Protein AF-A0A9P7HA71-F1 (afdb_monomer_lite)

Radius of gyration: 24.54 Å; chains: 1; bounding box: 64×68×68 Å

pLDDT: mean 81.72, std 19.99, range [28.16, 97.0]

Secondary structure (DSSP, 8-state):
-EE-TT-TT--HHHHHHHHHHHT-TTSPTT-SS--EEE-SSPPPTTS--S--TT--SSGGG-TTHHHH--EE-S---TTHHHHHHHHHHTTTTSEESS-B--STTBTTSTTTTSS--S--B---B--EEE-S-TTTS--TT--B-TTS-GGGSPPPSSPPSS---HHHHH-PPTT---BEEE-HHHHTTSB-TTT--B--TTT--SS--------S------------------SEE--SSSS-SEEHHHHHHHEEE-TTT--EEETTTSTT-BTTB-HHHHHHGGGSSS--

Foldseek 3Di:
DEECAPPPPDDPVVVLVVLLVQLDPPDDPCTPVAAEYEDFAHDQPPPDDPDDPDPPDPNVQLQPVLFRDWDFNGDDDPCFLSVQVSLVSCQPRHAYLWAKAQACLEPPHPLPPVFDDDHHDHIGIFGTWAFAAPPPRHESRGWDDLPPDLSRAHFGPPADPPDPDSNVRRHDDPPTHITHGHHPVSQVLFAANPPRHGHGRVRADPAPPPPPPDDPDDDDDDDDDDDPRPPRDRQWDDLDPPHDTHGPVVNVVFWAAAPPPRDIDGNVPQPCADNHHGNVRNVVVVVPPDDD

Sequence (292 aa):
MLSIRGANNLNHGKLRAALAYACRSSRPENTPRLQALYVFGPMPLDSCHENAHELSTSTKNEADAWWSRKGRMLNSSDDMDEWAQCLLACQGIISFDAVLCQGPRHANSPAFGKTPMRSPCGPAVATFAVGGCASCGKAPEGIMTAETHCSSLPLLAPPPILSSSVKAATSPRPGHEDFVPRCADCLRDRFCVTCNKWWCETCYHPFGHSTIPHEPDAVLSWRQDGAVMEKAKRHVSRSCWECGMNCNDCIERTQKYCKKCCGGYCLIHNEGSSPAFCDWCFSRGRGLKKLS

Organism: NCBI:txid40199

Structure (mmCIF, N/CA/C/O backbone):
data_AF-A0A9P7HA71-F1
#
_entry.id   AF-A0A9P7HA71-F1
#
loop_
_atom_site.group_PDB
_atom_site.id
_atom_site.type_symbol
_atom_site.label_atom_id
_atom_site.label_alt_id
_atom_site.label_comp_id
_atom_site.label_asym_id
_atom_site.label_entity_id
_atom_site.label_seq_id
_atom_site.pdbx_PDB_ins_code
_atom_site.Cartn_x
_atom_site.Cartn_y
_atom_site.Cartn_z
_atom_site.occupancy
_atom_site.B_iso_or_equiv
_atom_site.auth_seq_id
_atom_site.auth_comp_id
_atom_site.auth_asym_id
_atom_site.auth_atom_id
_atom_site.pdbx_PDB_model_num
ATOM 1 N N . MET A 1 1 ? -6.118 -8.823 23.053 1.00 88.31 1 MET A N 1
ATOM 2 C CA . MET A 1 1 ? -5.816 -8.833 21.605 1.00 88.31 1 MET A CA 1
ATOM 3 C C . MET A 1 1 ? -6.161 -10.205 21.058 1.00 88.31 1 MET A C 1
ATOM 5 O O . MET A 1 1 ? -6.097 -11.156 21.828 1.00 88.31 1 MET A O 1
ATOM 9 N N . LEU A 1 2 ? -6.534 -10.313 19.786 1.00 91.31 2 LEU A N 1
ATOM 10 C CA . LEU A 1 2 ? -6.855 -11.590 19.143 1.00 91.31 2 LEU A CA 1
ATOM 11 C C . LEU A 1 2 ? -6.153 -11.672 17.785 1.00 91.31 2 LEU A C 1
ATOM 13 O O . LEU A 1 2 ? -6.109 -10.684 17.060 1.00 91.31 2 LEU A O 1
ATOM 17 N N . SER A 1 3 ? -5.622 -12.839 17.432 1.00 90.69 3 SER A N 1
ATOM 18 C CA . SER A 1 3 ? -5.155 -13.123 16.074 1.00 90.69 3 SER A CA 1
ATOM 19 C C . SER A 1 3 ? -6.010 -14.229 15.482 1.00 90.69 3 SER A C 1
ATOM 21 O O . SER A 1 3 ? -6.190 -15.264 16.116 1.00 90.69 3 SER A O 1
ATOM 23 N N . ILE A 1 4 ? -6.528 -13.995 14.279 1.00 91.44 4 ILE A N 1
ATOM 24 C CA . ILE A 1 4 ? -7.293 -14.975 13.491 1.00 91.44 4 ILE A CA 1
ATOM 25 C C . ILE A 1 4 ? -6.619 -15.278 12.148 1.00 91.44 4 ILE A C 1
ATOM 27 O O . ILE A 1 4 ? -7.211 -15.921 11.282 1.00 91.44 4 ILE A O 1
ATOM 31 N N . ARG A 1 5 ? -5.378 -14.812 11.968 1.00 87.19 5 ARG A N 1
ATOM 32 C CA . ARG A 1 5 ? -4.528 -15.210 10.844 1.00 87.19 5 ARG A CA 1
ATOM 33 C C . ARG A 1 5 ? -4.439 -16.742 10.791 1.00 87.19 5 ARG A C 1
ATOM 35 O O . ARG A 1 5 ? -4.396 -17.390 11.835 1.00 87.19 5 ARG A O 1
ATOM 42 N N . GLY A 1 6 ? -4.453 -17.308 9.584 1.00 79.12 6 GLY A N 1
ATOM 43 C CA . GLY A 1 6 ? -4.365 -18.760 9.365 1.00 79.12 6 GLY A CA 1
ATOM 44 C C . GLY A 1 6 ? -5.612 -19.569 9.748 1.00 79.12 6 GLY A C 1
ATOM 45 O O . GLY A 1 6 ? -5.565 -20.796 9.745 1.00 79.12 6 GLY A O 1
ATOM 46 N N . ALA A 1 7 ? -6.734 -18.924 10.083 1.00 86.19 7 ALA A N 1
ATOM 47 C CA . ALA A 1 7 ? -7.986 -19.628 10.337 1.00 86.19 7 ALA A CA 1
ATOM 48 C C . ALA A 1 7 ? -8.590 -20.184 9.030 1.00 86.19 7 ALA A C 1
ATOM 50 O O . ALA A 1 7 ? -9.106 -19.429 8.211 1.00 86.19 7 ALA A O 1
ATOM 51 N N . ASN A 1 8 ? -8.578 -21.510 8.860 1.00 80.44 8 ASN A N 1
ATOM 52 C CA . ASN A 1 8 ? -8.998 -22.174 7.613 1.00 80.44 8 ASN A CA 1
ATOM 53 C C . ASN A 1 8 ? -10.514 -22.140 7.337 1.00 80.44 8 ASN A C 1
ATOM 55 O O . ASN A 1 8 ? -10.927 -22.179 6.185 1.00 80.44 8 ASN A O 1
ATOM 59 N N . ASN A 1 9 ? -11.350 -22.080 8.380 1.00 87.06 9 ASN A N 1
ATOM 60 C CA . ASN A 1 9 ? -12.813 -22.205 8.272 1.00 87.06 9 ASN A CA 1
ATOM 61 C C . ASN A 1 9 ? -13.546 -20.950 8.772 1.00 87.06 9 ASN A C 1
ATOM 63 O O . ASN A 1 9 ? -14.590 -21.034 9.424 1.00 87.06 9 ASN A O 1
ATOM 67 N N . LEU A 1 10 ? -12.975 -19.771 8.523 1.00 89.25 10 LEU A N 1
ATOM 68 C CA . LEU A 1 10 ? -13.545 -18.508 8.975 1.00 89.25 10 LEU A CA 1
ATOM 69 C C . LEU A 1 10 ? -14.490 -17.911 7.926 1.00 89.25 10 LEU A C 1
ATOM 71 O O . LEU A 1 10 ? -14.100 -17.613 6.802 1.00 89.25 10 LEU A O 1
ATOM 75 N N . ASN A 1 11 ? -15.736 -17.645 8.318 1.00 93.81 11 ASN A N 1
ATOM 76 C CA . ASN A 1 11 ? -16.651 -16.867 7.487 1.00 93.81 11 ASN A CA 1
ATOM 77 C C . ASN A 1 11 ? -16.384 -15.362 7.675 1.00 93.81 11 ASN A C 1
ATOM 79 O O . ASN A 1 11 ? -16.879 -14.750 8.628 1.00 93.81 11 ASN A O 1
ATOM 83 N N . HIS A 1 12 ? -15.607 -14.771 6.764 1.00 92.50 12 HIS A N 1
ATOM 84 C CA . HIS A 1 12 ? -15.212 -13.360 6.822 1.00 92.50 12 HIS A CA 1
ATOM 85 C C . HIS A 1 12 ? -16.411 -12.402 6.811 1.00 92.50 12 HIS A C 1
ATOM 87 O O . HIS A 1 12 ? -16.418 -11.438 7.574 1.00 92.50 12 HIS A O 1
ATOM 93 N N . GLY A 1 13 ? -17.459 -12.685 6.030 1.00 95.00 13 GLY A N 1
ATOM 94 C CA . GLY A 1 13 ? -18.669 -11.857 5.990 1.00 95.00 13 GLY A CA 1
ATOM 95 C C . GLY A 1 13 ? -19.391 -11.790 7.340 1.00 95.00 13 GLY A C 1
ATOM 96 O O . GLY A 1 13 ? -19.699 -10.703 7.832 1.00 95.00 13 GLY A O 1
ATOM 97 N N . LYS A 1 14 ? -19.598 -12.941 7.996 1.00 96.44 14 LYS A N 1
ATOM 98 C CA . LYS A 1 14 ? -20.198 -13.000 9.342 1.00 96.44 14 LYS A CA 1
ATOM 99 C C . LYS A 1 14 ? -19.320 -12.325 10.391 1.00 96.44 14 LYS A C 1
ATOM 101 O O . LYS A 1 14 ? -19.847 -11.646 11.269 1.00 96.44 14 LYS A O 1
ATOM 106 N N . LEU A 1 15 ? -17.999 -12.484 10.296 1.00 96.19 15 LEU A N 1
ATOM 107 C CA . LEU A 1 15 ? -17.066 -11.799 11.186 1.00 96.19 15 LEU A CA 1
ATOM 108 C C . LEU A 1 15 ? -17.173 -10.276 11.033 1.00 96.19 15 LEU A C 1
ATOM 110 O O . LEU A 1 15 ? -17.363 -9.586 12.031 1.00 96.19 15 LEU A O 1
ATOM 114 N N . ARG A 1 16 ? -17.105 -9.760 9.800 1.00 96.44 16 ARG A N 1
ATOM 115 C CA . ARG A 1 16 ? -17.264 -8.328 9.503 1.00 96.44 16 ARG A CA 1
ATOM 116 C C . ARG A 1 16 ? -18.586 -7.791 10.061 1.00 96.44 16 ARG A C 1
ATOM 118 O O . ARG A 1 16 ? -18.591 -6.768 10.740 1.00 96.44 16 ARG A O 1
ATOM 125 N N . ALA A 1 17 ? -19.690 -8.515 9.862 1.00 96.00 17 ALA A N 1
ATOM 126 C CA . ALA A 1 17 ? -20.997 -8.142 10.407 1.00 96.00 17 ALA A CA 1
ATOM 127 C C . ALA A 1 17 ? -21.011 -8.101 11.947 1.00 96.00 17 ALA A C 1
ATOM 129 O O . ALA A 1 17 ? -21.543 -7.160 12.537 1.00 96.00 17 ALA A O 1
ATOM 130 N N . ALA A 1 18 ? -20.393 -9.084 12.607 1.00 96.06 18 ALA A N 1
ATOM 131 C CA . ALA A 1 18 ? -20.286 -9.120 14.063 1.00 96.06 18 ALA A CA 1
ATOM 132 C C . ALA A 1 18 ? -19.431 -7.965 14.612 1.00 96.06 18 ALA A C 1
ATOM 134 O O . ALA A 1 18 ? -19.813 -7.348 15.607 1.00 96.06 18 ALA A O 1
ATOM 135 N N . LEU A 1 19 ? -18.313 -7.643 13.953 1.00 96.38 19 LEU A N 1
ATOM 136 C CA . LEU A 1 19 ? -17.449 -6.513 14.309 1.00 96.38 19 LEU A CA 1
ATOM 137 C C . LEU A 1 19 ? -18.182 -5.176 14.141 1.00 96.38 19 LEU A C 1
ATOM 139 O O . LEU A 1 19 ? -18.215 -4.378 15.075 1.00 96.38 19 LEU A O 1
ATOM 143 N N . ALA A 1 20 ? -18.844 -4.963 13.002 1.00 94.06 20 ALA A N 1
ATOM 144 C CA . ALA A 1 20 ? -19.633 -3.758 12.753 1.00 94.06 20 ALA A CA 1
ATOM 145 C C . ALA A 1 20 ? -20.765 -3.593 13.783 1.00 94.06 20 ALA A C 1
ATOM 147 O O . ALA A 1 20 ? -20.951 -2.513 14.342 1.00 94.06 20 ALA A O 1
ATOM 148 N N . TYR A 1 21 ? -21.484 -4.676 14.102 1.00 93.88 21 TYR A N 1
ATOM 149 C CA . TYR A 1 21 ? -22.509 -4.655 15.144 1.00 93.88 21 TYR A CA 1
ATOM 150 C C . TYR A 1 21 ? -21.917 -4.341 16.523 1.00 93.88 21 TYR A C 1
ATOM 152 O O . TYR A 1 21 ? -22.514 -3.582 17.292 1.00 93.88 21 TYR A O 1
ATOM 160 N N . ALA A 1 22 ? -20.751 -4.908 16.847 1.00 93.94 22 ALA A N 1
ATOM 161 C CA . ALA A 1 22 ? -20.071 -4.678 18.116 1.00 93.94 22 ALA A CA 1
ATOM 162 C C . ALA A 1 22 ? -19.594 -3.227 18.281 1.00 93.94 22 ALA A C 1
ATOM 164 O O . ALA A 1 22 ? -19.619 -2.742 19.409 1.00 93.94 22 ALA A O 1
ATOM 165 N N . CYS A 1 23 ? -19.225 -2.546 17.192 1.00 94.25 23 CYS A N 1
ATOM 166 C CA . CYS A 1 23 ? -18.671 -1.186 17.186 1.00 94.25 23 CYS A CA 1
ATOM 167 C C . CYS A 1 23 ? -19.692 -0.065 16.904 1.00 94.25 23 CYS A C 1
ATOM 169 O O . CYS A 1 23 ? -19.304 1.081 16.693 1.00 94.25 23 CYS A O 1
ATOM 171 N N . ARG A 1 24 ? -20.999 -0.357 16.894 1.00 93.19 24 ARG A N 1
ATOM 172 C CA . ARG A 1 24 ? -22.039 0.663 16.662 1.00 93.19 24 ARG A CA 1
ATOM 173 C C . ARG A 1 24 ? -22.017 1.775 17.721 1.00 93.19 24 ARG A C 1
ATOM 175 O O . ARG A 1 24 ? -21.808 1.506 18.901 1.00 93.19 24 ARG A O 1
ATOM 182 N N . SER A 1 25 ? -22.368 2.997 17.325 1.00 86.62 25 SER A N 1
ATOM 183 C CA . SER A 1 25 ? -22.353 4.190 18.192 1.00 86.62 25 SER A CA 1
ATOM 184 C C . SER A 1 25 ? -23.264 4.112 19.424 1.00 86.62 25 SER A C 1
ATOM 186 O O . SER A 1 25 ? -23.024 4.801 20.406 1.00 86.62 25 SER A O 1
ATOM 188 N N . SER A 1 26 ? -24.296 3.262 19.410 1.00 88.31 26 SER A N 1
ATOM 189 C CA . SER A 1 26 ? -25.243 3.106 20.523 1.00 88.31 26 SER A CA 1
ATOM 190 C C . SER A 1 26 ? -24.729 2.215 21.672 1.00 88.31 26 SER A C 1
ATOM 192 O O . SER A 1 26 ? -25.515 1.828 22.540 1.00 88.31 26 SER A O 1
ATOM 194 N N . ARG A 1 27 ? -23.474 1.750 21.627 1.00 84.00 27 ARG A N 1
ATOM 195 C CA . ARG A 1 27 ? -22.895 0.851 22.640 1.00 84.00 27 ARG A CA 1
ATOM 196 C C . ARG A 1 27 ? -22.486 1.633 23.897 1.00 84.00 27 ARG A C 1
ATOM 198 O O . ARG A 1 27 ? -22.005 2.755 23.772 1.00 84.00 27 ARG A O 1
ATOM 205 N N . PRO A 1 28 ? -22.598 1.029 25.099 1.00 86.62 28 PRO A N 1
ATOM 206 C CA . PRO A 1 28 ? -21.966 1.580 26.290 1.00 86.62 28 PRO A CA 1
ATOM 207 C C . PRO A 1 28 ? -20.462 1.780 26.104 1.00 86.62 28 PRO A C 1
ATOM 209 O O . PRO A 1 28 ? -19.799 1.004 25.408 1.00 86.62 28 PRO A O 1
ATOM 212 N N . GLU A 1 29 ? -19.925 2.787 26.783 1.00 83.12 29 GLU A N 1
ATOM 213 C CA . GLU A 1 29 ? -18.494 3.069 26.804 1.00 83.12 29 GLU A CA 1
ATOM 214 C C . GLU A 1 29 ? -17.680 1.835 27.246 1.00 83.12 29 GLU A C 1
ATOM 216 O O . GLU A 1 29 ? -18.178 0.960 27.962 1.00 83.12 29 GLU A O 1
ATOM 221 N N . ASN A 1 30 ? -16.425 1.735 26.798 1.00 81.94 30 ASN A N 1
ATOM 222 C CA . ASN A 1 30 ? -15.523 0.603 27.069 1.00 81.94 30 ASN A CA 1
ATOM 223 C C . ASN A 1 30 ? -15.990 -0.760 26.522 1.00 81.94 30 ASN A C 1
ATOM 225 O O . ASN A 1 30 ? -15.525 -1.816 26.967 1.00 81.94 30 ASN A O 1
ATOM 229 N N . THR A 1 31 ? -16.890 -0.765 25.535 1.00 87.31 31 THR A N 1
ATOM 230 C CA . THR A 1 31 ? -17.290 -1.981 24.826 1.00 87.31 31 THR A CA 1
ATOM 231 C C . THR A 1 31 ? -17.255 -1.777 23.306 1.00 87.31 31 THR A C 1
ATOM 233 O O . THR A 1 31 ? -17.690 -0.728 22.842 1.00 87.31 31 THR A O 1
ATOM 236 N N . PRO A 1 32 ? -16.761 -2.752 22.514 1.00 90.94 32 PRO A N 1
ATOM 237 C CA . PRO A 1 32 ? -16.267 -4.073 22.906 1.00 90.94 32 PRO A CA 1
ATOM 238 C C . PRO A 1 32 ? -14.936 -4.026 23.678 1.00 90.94 32 PRO A C 1
ATOM 240 O O . PRO A 1 32 ? -14.150 -3.099 23.546 1.00 90.94 32 PRO A O 1
ATOM 243 N N . ARG A 1 33 ? -14.670 -5.067 24.483 1.00 91.38 33 ARG A N 1
ATOM 244 C CA . ARG A 1 33 ? -13.382 -5.230 25.194 1.00 91.38 33 ARG A CA 1
ATOM 245 C C . ARG A 1 33 ? -12.227 -5.585 24.253 1.00 91.38 33 ARG A C 1
ATOM 247 O O . ARG A 1 33 ? -11.062 -5.476 24.628 1.00 91.38 33 ARG A O 1
ATOM 254 N N . LEU A 1 34 ? -12.543 -6.087 23.060 1.00 93.50 34 LEU A N 1
ATOM 255 C CA . LEU A 1 34 ? -11.556 -6.372 22.031 1.00 93.50 34 LEU A CA 1
ATOM 256 C C . LEU A 1 34 ? -11.069 -5.046 21.444 1.00 93.50 34 LEU A C 1
ATOM 258 O O . LEU A 1 34 ? -11.860 -4.346 20.833 1.00 93.50 34 LEU A O 1
ATOM 262 N N . GLN A 1 35 ? -9.783 -4.737 21.610 1.00 93.81 35 GLN A N 1
ATOM 263 C CA . GLN A 1 35 ? -9.173 -3.495 21.110 1.00 93.81 35 GLN A CA 1
ATOM 264 C C . GLN A 1 35 ? -8.240 -3.707 19.908 1.00 93.81 35 GLN A C 1
ATOM 266 O O . GLN A 1 35 ? -7.822 -2.744 19.277 1.00 93.81 35 GLN A O 1
ATOM 271 N N . ALA A 1 36 ? -7.870 -4.953 19.599 1.00 94.69 36 ALA A N 1
ATOM 272 C CA . ALA A 1 36 ? -6.924 -5.257 18.527 1.00 94.69 36 ALA A CA 1
ATOM 273 C C . ALA A 1 36 ? -7.158 -6.652 17.940 1.00 94.69 36 ALA A C 1
ATOM 275 O O . ALA A 1 36 ? -7.253 -7.627 18.703 1.00 94.69 36 ALA A O 1
ATOM 276 N N . LEU A 1 37 ? -7.203 -6.728 16.607 1.00 95.06 37 LEU A N 1
ATOM 277 C CA . LEU A 1 37 ? -7.464 -7.934 15.827 1.00 95.06 37 LEU A CA 1
ATOM 278 C C . LEU A 1 37 ? -6.479 -8.066 14.650 1.00 95.06 37 LEU A C 1
ATOM 280 O O . LEU A 1 37 ? -6.449 -7.211 13.773 1.00 95.06 37 LEU A O 1
ATOM 284 N N . TYR A 1 38 ? -5.714 -9.159 14.598 1.00 93.31 38 TYR A N 1
ATOM 285 C CA . TYR A 1 38 ? -4.843 -9.478 13.456 1.00 93.31 38 TYR A CA 1
ATOM 286 C C . TYR A 1 38 ? -5.578 -10.342 12.428 1.00 93.31 38 TYR A C 1
ATOM 288 O O . TYR A 1 38 ? -6.072 -11.417 12.789 1.00 93.31 38 TYR A O 1
ATOM 296 N N . VAL A 1 39 ? -5.617 -9.894 11.170 1.00 92.25 39 VAL A N 1
ATOM 297 C CA . VAL A 1 39 ? -6.399 -10.494 10.075 1.00 92.25 39 VAL A CA 1
ATOM 298 C C . VAL A 1 39 ? -5.619 -10.567 8.760 1.00 92.25 39 VAL A C 1
ATOM 300 O O . VAL A 1 39 ? -5.677 -11.597 8.095 1.00 92.25 39 VAL A O 1
ATOM 303 N N . PHE A 1 40 ? -4.929 -9.493 8.367 1.00 89.69 40 PHE A N 1
ATOM 304 C CA . PHE A 1 40 ? -4.421 -9.304 7.001 1.00 89.69 40 PHE A CA 1
ATOM 305 C C . PHE A 1 40 ? -2.984 -9.788 6.795 1.00 89.69 40 PHE A C 1
ATOM 307 O O . PHE A 1 40 ? -2.602 -10.116 5.672 1.00 89.69 40 PHE A O 1
ATOM 314 N N . GLY A 1 41 ? -2.171 -9.783 7.851 1.00 79.06 41 GLY A N 1
ATOM 315 C CA . GLY A 1 41 ? -0.759 -10.130 7.763 1.00 79.06 41 GLY A CA 1
ATOM 316 C C . GLY A 1 41 ? -0.528 -11.621 7.492 1.00 79.06 41 GLY A C 1
ATOM 317 O O . GLY A 1 41 ? -1.375 -12.454 7.832 1.00 79.06 41 GLY A O 1
ATOM 318 N N . PRO A 1 42 ? 0.642 -11.989 6.939 1.00 70.69 42 PRO A N 1
ATOM 319 C CA . PRO A 1 42 ? 1.032 -13.388 6.813 1.00 70.69 42 PRO A CA 1
ATOM 320 C C . PRO A 1 42 ? 1.103 -14.052 8.193 1.00 70.69 42 PRO A C 1
ATOM 322 O O . PRO A 1 42 ? 1.326 -13.398 9.222 1.00 70.69 42 PRO A O 1
ATOM 325 N N . MET A 1 43 ? 0.876 -15.364 8.231 1.00 62.44 43 MET A N 1
ATOM 326 C CA . MET A 1 43 ? 1.087 -16.152 9.444 1.00 62.44 43 MET A CA 1
ATOM 327 C C . MET A 1 43 ? 2.576 -16.134 9.816 1.00 62.44 43 MET A C 1
ATOM 329 O O . MET A 1 43 ? 3.407 -16.307 8.925 1.00 62.44 43 MET A O 1
ATOM 333 N N . PRO A 1 44 ? 2.943 -15.942 11.098 1.00 57.44 44 PRO A N 1
ATOM 334 C CA . PRO A 1 44 ? 4.315 -16.173 11.538 1.00 57.44 44 PRO A CA 1
ATOM 335 C C . PRO A 1 44 ? 4.719 -17.614 11.194 1.00 57.44 44 PRO A C 1
ATOM 337 O O . PRO A 1 44 ? 3.980 -18.543 11.510 1.00 57.44 44 PRO A O 1
ATOM 340 N N . LEU A 1 45 ? 5.871 -17.792 10.543 1.00 53.94 45 LEU A N 1
ATOM 341 C CA . LEU A 1 45 ? 6.352 -19.061 9.967 1.00 53.94 45 LEU A CA 1
ATOM 342 C C . LEU A 1 45 ? 6.680 -20.180 10.982 1.00 53.94 45 LEU A C 1
ATOM 344 O O . LEU A 1 45 ? 7.263 -21.189 10.601 1.00 53.94 45 LEU A O 1
ATOM 348 N N . ASP A 1 46 ? 6.269 -20.066 12.243 1.00 48.59 46 ASP A N 1
ATOM 349 C CA . ASP A 1 46 ? 6.620 -21.030 13.293 1.00 48.59 46 ASP A CA 1
ATOM 350 C C . ASP A 1 46 ? 5.546 -22.112 13.529 1.00 48.59 46 ASP A C 1
ATOM 352 O O . ASP A 1 46 ? 5.644 -22.898 14.469 1.00 48.59 46 ASP A O 1
ATOM 356 N N . SER A 1 47 ? 4.531 -22.217 12.666 1.00 46.47 47 SER A N 1
ATOM 357 C CA . SER A 1 47 ? 3.574 -23.332 12.686 1.00 46.47 47 SER A CA 1
ATOM 358 C C . SER A 1 47 ? 3.677 -24.158 11.403 1.00 46.47 47 SER A C 1
ATOM 360 O O . SER A 1 47 ? 3.006 -23.845 10.426 1.00 46.47 47 SER A O 1
ATOM 362 N N . CYS A 1 48 ? 4.535 -25.187 11.455 1.00 44.56 48 CYS A N 1
ATOM 363 C CA . CYS A 1 48 ? 4.617 -26.382 10.599 1.00 44.56 48 CYS A CA 1
ATOM 364 C C . CYS A 1 48 ? 4.579 -26.191 9.065 1.00 44.56 48 CYS A C 1
ATOM 366 O O . CYS A 1 48 ? 3.534 -25.909 8.505 1.00 44.56 48 CYS A O 1
ATOM 368 N N . HIS A 1 49 ? 5.697 -26.462 8.373 1.00 37.91 49 HIS A N 1
ATOM 369 C CA . HIS A 1 49 ? 5.795 -27.411 7.244 1.00 37.91 49 HIS A CA 1
ATOM 370 C C . HIS A 1 49 ? 7.231 -27.431 6.676 1.00 37.91 49 HIS A C 1
ATOM 372 O O . HIS A 1 49 ? 7.726 -26.451 6.120 1.00 37.91 49 HIS A O 1
ATOM 378 N N . GLU A 1 50 ? 7.892 -28.583 6.806 1.00 40.69 50 GLU A N 1
ATOM 379 C CA . GLU A 1 50 ? 9.109 -28.949 6.079 1.00 40.69 50 GLU A CA 1
ATOM 380 C C . GLU A 1 50 ? 8.762 -29.064 4.587 1.00 40.69 50 GLU A C 1
ATOM 382 O O . GLU A 1 50 ? 8.133 -30.042 4.202 1.00 40.69 50 GLU A O 1
ATOM 387 N N . ASN A 1 51 ? 9.037 -28.025 3.786 1.00 38.56 51 ASN A N 1
ATOM 388 C CA . ASN A 1 51 ? 9.309 -28.054 2.330 1.00 38.56 51 ASN A CA 1
ATOM 389 C C . ASN A 1 51 ? 9.184 -26.643 1.717 1.00 38.56 51 ASN A C 1
ATOM 391 O O . ASN A 1 51 ? 8.341 -26.384 0.861 1.00 38.56 51 ASN A O 1
ATOM 395 N N . ALA A 1 52 ? 10.047 -25.713 2.132 1.00 42.28 52 ALA A N 1
ATOM 396 C CA . ALA A 1 52 ? 10.202 -24.412 1.474 1.00 42.28 52 ALA A CA 1
ATOM 397 C C . ALA A 1 52 ? 11.692 -24.107 1.259 1.00 42.28 52 ALA A C 1
ATOM 399 O O . ALA A 1 52 ? 12.267 -23.237 1.906 1.00 42.28 52 ALA A O 1
ATOM 400 N N . HIS A 1 53 ? 12.334 -24.859 0.362 1.00 36.59 53 HIS A N 1
ATOM 401 C CA . HIS A 1 53 ? 13.755 -24.687 0.038 1.00 36.59 53 HIS A CA 1
ATOM 402 C C . HIS A 1 53 ? 14.028 -23.589 -1.020 1.00 36.59 53 HIS A C 1
ATOM 404 O O . HIS A 1 53 ? 15.162 -23.437 -1.452 1.00 36.59 53 HIS A O 1
ATOM 410 N N . GLU A 1 54 ? 13.051 -22.766 -1.430 1.00 37.00 54 GLU A N 1
ATOM 411 C CA . GLU A 1 54 ? 13.296 -21.724 -2.457 1.00 37.00 54 GLU A CA 1
ATOM 412 C C . GLU A 1 54 ? 12.721 -20.326 -2.149 1.00 37.00 54 GLU A C 1
ATOM 414 O O . GLU A 1 54 ? 12.484 -19.530 -3.053 1.00 37.00 54 GLU A O 1
ATOM 419 N N . LEU A 1 55 ? 12.553 -19.956 -0.871 1.00 44.84 55 LEU A N 1
ATOM 420 C CA . LEU A 1 55 ? 12.233 -18.562 -0.499 1.00 44.84 55 LEU A CA 1
ATOM 421 C C . LEU A 1 55 ? 12.952 -18.091 0.777 1.00 44.84 55 LEU A C 1
ATOM 423 O O . LEU A 1 55 ? 12.409 -17.364 1.605 1.00 44.84 55 LEU A O 1
ATOM 427 N N . SER A 1 56 ? 14.202 -18.505 0.972 1.00 40.03 56 SER A N 1
ATOM 428 C CA . SER A 1 56 ? 14.967 -18.196 2.183 1.00 40.03 56 SER A CA 1
ATOM 429 C C . SER A 1 56 ? 15.939 -17.027 1.985 1.00 40.03 56 SER A C 1
ATOM 431 O O . SER A 1 56 ? 17.149 -17.220 2.006 1.00 40.03 56 SER A O 1
ATOM 433 N N . THR A 1 57 ? 15.423 -15.804 1.823 1.00 32.84 57 THR A N 1
ATOM 434 C CA . THR A 1 57 ? 16.178 -14.571 2.172 1.00 32.84 57 THR A CA 1
ATOM 435 C C . THR A 1 57 ? 15.305 -13.390 2.636 1.00 32.84 57 THR A C 1
ATOM 437 O O . THR A 1 57 ? 15.833 -12.501 3.297 1.00 32.84 57 THR A O 1
ATOM 440 N N . SER A 1 58 ? 13.985 -13.359 2.379 1.00 43.34 58 SER A N 1
ATOM 441 C CA . SER A 1 58 ? 13.142 -12.167 2.652 1.00 43.34 58 SER A CA 1
ATOM 442 C C . SER A 1 58 ? 12.266 -12.228 3.919 1.00 43.34 58 SER A C 1
ATOM 444 O O . SER A 1 58 ? 11.755 -11.210 4.380 1.00 43.34 58 SER A O 1
ATOM 446 N N . THR A 1 59 ? 12.107 -13.399 4.533 1.00 46.50 59 THR A N 1
ATOM 447 C CA . THR A 1 59 ? 11.047 -13.669 5.524 1.00 46.50 59 THR A CA 1
ATOM 448 C C . THR A 1 59 ? 11.297 -13.135 6.941 1.00 46.50 59 THR A C 1
ATOM 450 O O . THR A 1 59 ? 10.371 -13.080 7.743 1.00 46.50 59 THR A O 1
ATOM 453 N N . LYS A 1 60 ? 12.504 -12.651 7.273 1.00 43.88 60 LYS A N 1
ATOM 454 C CA . LYS A 1 60 ? 12.767 -11.993 8.576 1.00 43.88 60 LYS A CA 1
ATOM 455 C C . LYS A 1 60 ? 12.281 -10.533 8.644 1.00 43.88 60 LYS A C 1
ATOM 457 O O . LYS A 1 60 ? 12.177 -9.980 9.737 1.00 43.88 60 LYS A O 1
ATOM 462 N N . ASN A 1 61 ? 11.962 -9.916 7.501 1.00 49.72 61 ASN A N 1
ATOM 463 C CA . ASN A 1 61 ? 11.645 -8.484 7.394 1.00 49.72 61 ASN A CA 1
ATOM 464 C C . ASN A 1 61 ? 10.143 -8.145 7.422 1.00 49.72 61 ASN A C 1
ATOM 466 O O . ASN A 1 61 ? 9.787 -6.969 7.325 1.00 49.72 61 ASN A O 1
ATOM 470 N N . GLU A 1 62 ? 9.254 -9.131 7.568 1.00 62.06 62 GLU A N 1
ATOM 471 C CA . GLU A 1 62 ? 7.801 -8.902 7.498 1.00 62.06 62 GLU A CA 1
ATOM 472 C C . GLU A 1 62 ? 7.182 -8.364 8.792 1.00 62.06 62 GLU A C 1
ATOM 474 O O . GLU A 1 62 ? 6.112 -7.761 8.746 1.00 62.06 62 GLU A O 1
ATOM 479 N N . ALA A 1 63 ? 7.868 -8.533 9.926 1.00 62.75 63 ALA A N 1
ATOM 480 C CA . ALA A 1 63 ? 7.390 -8.144 11.253 1.00 62.75 63 ALA A CA 1
ATOM 481 C C . ALA A 1 63 ? 6.905 -6.676 11.327 1.00 62.75 63 ALA A C 1
ATOM 483 O O . ALA A 1 63 ? 5.835 -6.385 11.860 1.00 62.75 63 ALA A O 1
ATOM 484 N N . ASP A 1 64 ? 7.628 -5.775 10.655 1.00 75.69 64 ASP A N 1
ATOM 485 C CA . ASP A 1 64 ? 7.305 -4.347 10.579 1.00 75.69 64 ASP A CA 1
ATOM 486 C C . ASP A 1 64 ? 7.182 -3.869 9.129 1.00 75.69 64 ASP A C 1
ATOM 488 O O . ASP A 1 64 ? 7.668 -2.792 8.798 1.00 75.69 64 ASP A O 1
ATOM 492 N N . ALA A 1 65 ? 6.584 -4.667 8.236 1.00 84.69 65 ALA A N 1
ATOM 493 C CA . ALA A 1 65 ? 6.595 -4.390 6.793 1.00 84.69 65 ALA A CA 1
ATOM 494 C C . ALA A 1 65 ? 6.192 -2.944 6.431 1.00 84.69 65 ALA A C 1
ATOM 496 O O . ALA A 1 65 ? 6.841 -2.323 5.589 1.00 84.69 65 ALA A O 1
ATOM 497 N N . TRP A 1 66 ? 5.174 -2.398 7.110 1.00 92.00 66 TRP A N 1
ATOM 498 C CA . TRP A 1 66 ? 4.699 -1.018 6.938 1.00 92.00 66 TRP A CA 1
ATOM 499 C C . TRP A 1 66 ? 5.781 0.046 7.193 1.00 92.00 66 TRP A C 1
ATOM 501 O O . TRP A 1 66 ? 5.787 1.087 6.536 1.00 92.00 66 TRP A O 1
ATOM 511 N N . TRP A 1 67 ? 6.704 -0.233 8.114 1.00 91.88 67 TRP A N 1
ATOM 512 C CA . TRP A 1 67 ? 7.758 0.671 8.579 1.00 91.88 67 TRP A CA 1
ATOM 513 C C . TRP A 1 67 ? 9.141 0.352 8.006 1.00 91.88 67 TRP A C 1
ATOM 515 O O . TRP A 1 67 ? 10.018 1.210 8.021 1.00 91.88 67 TRP A O 1
ATOM 525 N N . SER A 1 68 ? 9.366 -0.878 7.538 1.00 88.88 68 SER A N 1
ATOM 526 C CA . SER A 1 68 ? 10.688 -1.361 7.122 1.00 88.88 68 SER A CA 1
ATOM 527 C C . SER A 1 68 ? 10.949 -1.235 5.624 1.00 88.88 68 SER A C 1
ATOM 529 O O . SER A 1 68 ? 12.103 -1.268 5.200 1.00 88.88 68 SER A O 1
ATOM 531 N N . ARG A 1 69 ? 9.901 -1.117 4.795 1.00 90.12 69 ARG A N 1
ATOM 532 C CA . ARG A 1 69 ? 10.051 -0.987 3.340 1.00 90.12 69 ARG A CA 1
ATOM 533 C C . ARG A 1 69 ? 8.903 -0.215 2.702 1.00 90.12 69 ARG A C 1
ATOM 535 O O . ARG A 1 69 ? 7.793 -0.157 3.222 1.00 90.12 69 ARG A O 1
ATOM 542 N N . LYS A 1 70 ? 9.151 0.319 1.505 1.00 94.75 70 LYS A N 1
ATOM 543 C CA . LYS A 1 70 ? 8.107 0.909 0.654 1.00 94.75 70 LYS A CA 1
ATOM 544 C C . LYS A 1 70 ? 7.617 -0.084 -0.399 1.00 94.75 70 LYS A C 1
ATOM 546 O O . LYS A 1 70 ? 8.298 -1.052 -0.735 1.00 94.75 70 LYS A O 1
ATOM 551 N N . GLY A 1 71 ? 6.421 0.166 -0.919 1.00 94.88 71 GLY A N 1
ATOM 552 C CA . GLY A 1 71 ? 5.756 -0.657 -1.922 1.00 94.88 71 GLY A CA 1
ATOM 553 C C . GLY A 1 71 ? 4.545 -1.401 -1.368 1.00 94.88 71 GLY A C 1
ATOM 554 O O . GLY A 1 71 ? 3.875 -0.936 -0.447 1.00 94.88 71 GLY A O 1
ATOM 555 N N . ARG A 1 72 ? 4.223 -2.545 -1.976 1.00 93.12 72 ARG A N 1
ATOM 556 C CA . ARG A 1 72 ? 3.024 -3.331 -1.651 1.00 93.12 72 ARG A CA 1
ATOM 557 C C . ARG A 1 72 ? 3.170 -4.034 -0.301 1.00 93.12 72 ARG A C 1
ATOM 559 O O . ARG A 1 72 ? 4.116 -4.801 -0.125 1.00 93.12 72 ARG A O 1
ATOM 566 N N . MET A 1 73 ? 2.239 -3.779 0.614 1.00 91.94 73 MET A N 1
ATOM 567 C CA . MET A 1 73 ? 2.153 -4.384 1.951 1.00 91.94 73 MET A CA 1
ATOM 568 C C . MET A 1 73 ? 1.178 -5.551 1.979 1.00 91.94 73 MET A C 1
ATOM 570 O O . MET A 1 73 ? 1.493 -6.597 2.531 1.00 91.94 73 MET A O 1
ATOM 574 N N . LEU A 1 74 ? 0.019 -5.370 1.345 1.00 90.44 74 LEU A N 1
ATOM 575 C CA . LEU A 1 74 ? -1.052 -6.357 1.307 1.00 90.44 74 LEU A CA 1
ATOM 576 C C . LEU A 1 74 ? -1.356 -6.757 -0.137 1.00 90.44 74 LEU A C 1
ATOM 578 O O . LEU A 1 74 ? -1.295 -5.941 -1.071 1.00 90.44 74 LEU A O 1
ATOM 582 N N . ASN A 1 75 ? -1.708 -8.025 -0.309 1.00 87.88 75 ASN A N 1
ATOM 583 C CA . ASN A 1 75 ? -2.269 -8.516 -1.557 1.00 87.88 75 ASN A CA 1
ATOM 584 C C . ASN A 1 75 ? -3.727 -8.065 -1.671 1.00 87.88 75 ASN A C 1
ATOM 586 O O . ASN A 1 75 ? -4.418 -7.902 -0.669 1.00 87.88 75 ASN A O 1
ATOM 590 N N . SER A 1 76 ? -4.173 -7.821 -2.900 1.00 83.38 76 SER A N 1
ATOM 591 C CA . SER A 1 76 ? -5.584 -7.530 -3.146 1.00 83.38 76 SER A CA 1
ATOM 592 C C . SER A 1 76 ? -6.375 -8.831 -3.061 1.00 83.38 76 SER A C 1
ATOM 594 O O . SER A 1 76 ? -5.925 -9.840 -3.603 1.00 83.38 76 SER A O 1
ATOM 596 N N . SER A 1 77 ? -7.538 -8.794 -2.424 1.00 86.81 77 SER A N 1
ATOM 597 C CA . SER A 1 77 ? -8.539 -9.862 -2.438 1.00 86.81 77 SER A CA 1
ATOM 598 C C . SER A 1 77 ? -9.914 -9.270 -2.743 1.00 86.81 77 SER A C 1
ATOM 600 O O . SER A 1 77 ? -10.090 -8.051 -2.669 1.00 86.81 77 SER A O 1
ATOM 602 N N . ASP A 1 78 ? -10.870 -10.125 -3.094 1.00 86.81 78 ASP A N 1
ATOM 603 C CA . ASP A 1 78 ? -12.210 -9.691 -3.509 1.00 86.81 78 ASP A CA 1
ATOM 604 C C . ASP A 1 78 ? -13.002 -9.038 -2.361 1.00 86.81 78 ASP A C 1
ATOM 606 O O . ASP A 1 78 ? -13.787 -8.130 -2.596 1.00 86.81 78 ASP A O 1
ATOM 610 N N . ASP A 1 79 ? -12.716 -9.412 -1.111 1.00 90.81 79 ASP A N 1
ATOM 611 C CA . ASP A 1 79 ? -13.398 -8.920 0.098 1.00 90.81 79 ASP A CA 1
ATOM 612 C C . ASP A 1 79 ? -12.882 -7.555 0.613 1.00 90.81 79 ASP A C 1
ATOM 614 O O . ASP A 1 79 ? -13.242 -7.111 1.712 1.00 90.81 79 ASP A O 1
ATOM 618 N N . MET A 1 80 ? -11.940 -6.918 -0.092 1.00 92.50 80 MET A N 1
ATOM 619 C CA . MET A 1 80 ? -11.218 -5.750 0.434 1.00 92.50 80 MET A CA 1
ATOM 620 C C . MET A 1 80 ? -12.110 -4.527 0.642 1.00 92.50 80 MET A C 1
ATOM 622 O O . MET A 1 80 ? -11.874 -3.761 1.581 1.00 92.50 80 MET A O 1
ATOM 626 N N . ASP A 1 81 ? -13.135 -4.346 -0.187 1.00 93.94 81 ASP A N 1
ATOM 627 C CA . ASP A 1 81 ? -14.039 -3.200 -0.086 1.00 93.94 81 ASP A CA 1
ATOM 628 C C . ASP A 1 81 ? -14.911 -3.300 1.169 1.00 93.94 81 ASP A C 1
ATOM 630 O O . ASP A 1 81 ? -15.066 -2.338 1.928 1.00 93.94 81 ASP A O 1
ATOM 634 N N . GLU A 1 82 ? -15.423 -4.485 1.480 1.00 95.69 82 GLU A N 1
ATOM 635 C CA . GLU A 1 82 ? -16.207 -4.664 2.691 1.00 95.69 82 GLU A CA 1
ATOM 636 C C . GLU A 1 82 ? -15.343 -4.731 3.950 1.00 95.69 82 GLU A C 1
ATOM 638 O O . GLU A 1 82 ? -15.797 -4.347 5.033 1.00 95.69 82 GLU A O 1
ATOM 643 N N . TRP A 1 83 ? -14.093 -5.187 3.835 1.00 96.50 83 TRP A N 1
ATOM 644 C CA . TRP A 1 83 ? -13.109 -5.000 4.898 1.00 96.50 83 TRP A CA 1
ATOM 645 C C . TRP A 1 83 ? -12.845 -3.518 5.152 1.00 96.50 83 TRP A C 1
ATOM 647 O O . TRP A 1 83 ? -12.811 -3.119 6.313 1.00 96.50 83 TRP A O 1
ATOM 657 N N . ALA A 1 84 ? -12.739 -2.684 4.115 1.00 97.00 84 ALA A N 1
ATOM 658 C CA . ALA A 1 84 ? -12.591 -1.241 4.285 1.00 97.00 84 ALA A CA 1
ATOM 659 C C . ALA A 1 84 ? -13.780 -0.634 5.041 1.00 97.00 84 ALA A C 1
ATOM 661 O O . ALA A 1 84 ? -13.589 0.148 5.974 1.00 97.00 84 ALA A O 1
ATOM 662 N N . GLN A 1 85 ? -15.004 -1.047 4.705 1.00 96.44 85 GLN A N 1
ATOM 663 C CA . GLN A 1 85 ? -16.200 -0.614 5.426 1.00 96.44 85 GLN A CA 1
ATOM 664 C C . GLN A 1 85 ? -16.193 -1.074 6.893 1.00 96.44 85 GLN A C 1
ATOM 666 O O . GLN A 1 85 ? -16.567 -0.312 7.785 1.00 96.44 85 GLN A O 1
ATOM 671 N N . CYS A 1 86 ? -15.737 -2.301 7.160 1.00 97.00 86 CYS A N 1
ATOM 672 C CA . CYS A 1 86 ? -15.588 -2.819 8.518 1.00 97.00 86 CYS A CA 1
ATOM 673 C C . CYS A 1 86 ? -14.540 -2.031 9.318 1.00 97.00 86 CYS A C 1
ATOM 675 O O . CYS A 1 86 ? -14.805 -1.644 10.452 1.00 97.00 86 CYS A O 1
ATOM 677 N N . LEU A 1 87 ? -13.369 -1.762 8.733 1.00 96.69 87 LEU A N 1
ATOM 678 C CA . LEU A 1 87 ? -12.307 -0.973 9.364 1.00 96.69 87 LEU A CA 1
ATOM 679 C C . LEU A 1 87 ? -12.800 0.434 9.707 1.00 96.69 8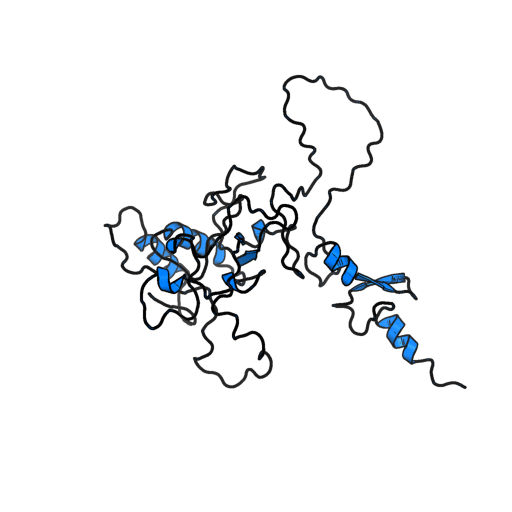7 LEU A C 1
ATOM 681 O O . LEU A 1 87 ? -12.532 0.921 10.802 1.00 96.69 87 LEU A O 1
ATOM 685 N N . LEU A 1 88 ? -13.562 1.057 8.804 1.00 96.00 88 LEU A N 1
ATOM 686 C CA . LEU A 1 88 ? -14.182 2.357 9.047 1.00 96.00 88 LEU A CA 1
ATOM 687 C C . LEU A 1 88 ? -15.179 2.302 10.213 1.00 96.00 88 LEU A C 1
ATOM 689 O O . LEU A 1 88 ? -15.123 3.146 11.102 1.00 96.00 88 LEU A O 1
ATOM 693 N N . ALA A 1 89 ? -16.046 1.287 10.260 1.00 95.44 89 ALA A N 1
ATOM 694 C CA . ALA A 1 89 ? -16.992 1.100 11.364 1.00 95.44 89 ALA A CA 1
ATOM 695 C C . ALA A 1 89 ? -16.301 0.831 12.715 1.00 95.44 89 ALA A C 1
ATOM 697 O O . ALA A 1 89 ? -16.860 1.123 13.769 1.00 95.44 89 ALA A O 1
ATOM 698 N N . CYS A 1 90 ? -15.092 0.272 12.694 1.00 95.69 90 CYS A N 1
ATOM 699 C CA . CYS A 1 90 ? -14.300 -0.024 13.884 1.00 95.69 90 CYS A CA 1
ATOM 700 C C . CYS A 1 90 ? -13.292 1.079 14.253 1.00 95.69 90 CYS A C 1
ATOM 702 O O . CYS A 1 90 ? -12.546 0.908 15.223 1.00 95.69 90 CYS A O 1
ATOM 704 N N . GLN A 1 91 ? -13.238 2.184 13.503 1.00 93.94 91 GLN A N 1
ATOM 705 C CA . GLN A 1 91 ? -12.216 3.216 13.658 1.00 93.94 91 GLN A CA 1
ATOM 706 C C . GLN A 1 91 ? -12.216 3.801 15.077 1.00 93.94 91 GLN A C 1
ATOM 708 O O . GLN A 1 91 ? -13.246 4.214 15.601 1.00 93.94 91 GLN A O 1
ATOM 713 N N . GLY A 1 92 ? -11.041 3.827 15.713 1.00 92.25 92 GLY A N 1
ATOM 714 C CA . GLY A 1 92 ? -10.884 4.303 17.092 1.00 92.25 92 GLY A CA 1
ATOM 715 C C . GLY A 1 92 ? -11.322 3.312 18.179 1.00 92.25 92 GLY A C 1
ATOM 716 O O . GLY A 1 92 ? -11.099 3.592 19.352 1.00 92.25 92 GLY A O 1
ATOM 717 N N . ILE A 1 93 ? -11.889 2.157 17.810 1.00 94.31 93 ILE A N 1
ATOM 718 C CA . ILE A 1 93 ? -12.405 1.144 18.743 1.00 94.31 93 ILE A CA 1
ATOM 719 C C . ILE A 1 93 ? -11.571 -0.141 18.668 1.00 94.31 93 ILE A C 1
ATOM 721 O O . ILE A 1 93 ? -11.094 -0.633 19.690 1.00 94.31 93 ILE A O 1
ATOM 725 N N . ILE A 1 94 ? -11.377 -0.679 17.458 1.00 95.88 94 ILE A N 1
ATOM 726 C CA . ILE A 1 94 ? -10.575 -1.885 17.209 1.00 95.88 94 ILE A CA 1
ATOM 727 C C . ILE A 1 94 ? -9.469 -1.542 16.214 1.00 95.88 94 ILE A C 1
ATOM 729 O O . ILE A 1 94 ? -9.751 -1.111 15.099 1.00 95.88 94 ILE A O 1
ATOM 733 N N . SER A 1 95 ? -8.219 -1.774 16.606 1.00 96.00 95 SER A N 1
ATOM 734 C CA . SER A 1 95 ? -7.060 -1.693 15.714 1.00 96.00 95 SER A CA 1
ATOM 735 C C . SER A 1 95 ? -6.872 -2.988 14.921 1.00 96.00 95 SER A C 1
ATOM 737 O O . SER A 1 95 ? -7.147 -4.081 15.425 1.00 96.00 95 SER A O 1
ATOM 739 N N . PHE A 1 96 ? -6.348 -2.870 13.702 1.00 96.19 96 PHE A N 1
ATOM 740 C CA . PHE A 1 96 ? -6.076 -3.988 12.794 1.00 96.19 96 PHE A CA 1
ATOM 741 C C . PHE A 1 96 ? -4.624 -3.956 12.310 1.00 96.19 96 PHE A C 1
ATOM 743 O O . PHE A 1 96 ? -3.972 -2.918 12.358 1.00 96.19 96 PHE A O 1
ATOM 750 N N . ASP A 1 97 ? -4.120 -5.071 11.784 1.00 94.38 97 ASP A N 1
ATOM 751 C CA . ASP A 1 97 ? -2.835 -5.155 11.060 1.00 94.38 97 ASP A CA 1
ATOM 752 C C . ASP A 1 97 ? -2.898 -4.589 9.624 1.00 94.38 97 ASP A C 1
ATOM 754 O O . ASP A 1 97 ? -2.002 -4.789 8.803 1.00 94.38 97 ASP A O 1
ATOM 758 N N . ALA A 1 98 ? -3.952 -3.825 9.339 1.00 94.69 98 ALA A N 1
ATOM 759 C CA . ALA A 1 98 ? -4.134 -3.010 8.152 1.00 94.69 98 ALA A CA 1
ATOM 760 C C . ALA A 1 98 ? -4.723 -1.651 8.544 1.00 94.69 98 ALA A C 1
ATOM 762 O O . ALA A 1 98 ? -5.380 -1.512 9.576 1.00 94.69 98 ALA A O 1
ATOM 763 N N . VAL A 1 99 ? -4.520 -0.654 7.689 1.00 95.69 99 VAL A N 1
ATOM 764 C CA . VAL A 1 99 ? -5.059 0.699 7.868 1.00 95.69 99 VAL A CA 1
ATOM 765 C C . VAL A 1 99 ? -5.888 1.109 6.661 1.00 95.69 99 VAL A C 1
ATOM 767 O O . VAL A 1 99 ? -5.711 0.589 5.559 1.00 95.69 99 VAL A O 1
ATOM 770 N N . LEU A 1 100 ? -6.795 2.064 6.857 1.00 96.56 100 LEU A N 1
ATOM 771 C CA . LEU A 1 100 ? -7.514 2.682 5.748 1.00 96.56 100 LEU A CA 1
ATOM 772 C C . LEU A 1 100 ? -6.559 3.523 4.897 1.00 96.56 100 LEU A C 1
ATOM 774 O O . LEU A 1 100 ? -5.655 4.189 5.403 1.00 96.56 100 LEU A O 1
ATOM 778 N N . CYS A 1 101 ? -6.795 3.512 3.589 1.00 95.81 101 CYS A N 1
ATOM 779 C CA . CYS A 1 101 ? -6.182 4.443 2.661 1.00 95.81 101 CYS A CA 1
ATOM 780 C C . CYS A 1 101 ? -6.554 5.867 3.068 1.00 95.81 101 CYS A C 1
ATOM 782 O O . CYS A 1 101 ? -7.734 6.202 3.184 1.00 95.81 101 CYS A O 1
ATOM 784 N N . GLN A 1 102 ? -5.536 6.708 3.228 1.00 93.19 102 GLN A N 1
ATOM 785 C CA . GLN A 1 102 ? -5.714 8.116 3.567 1.00 93.19 102 GLN A CA 1
ATOM 786 C C . GLN A 1 102 ? -5.687 9.006 2.325 1.00 93.19 102 GLN A C 1
ATOM 788 O O . GLN A 1 102 ? -5.597 10.220 2.438 1.00 93.19 102 GLN A O 1
ATOM 793 N N . GLY A 1 103 ? -5.793 8.442 1.121 1.00 92.50 103 GLY A N 1
ATOM 794 C CA . GLY A 1 103 ? -5.781 9.238 -0.099 1.00 92.50 103 GLY A CA 1
ATOM 795 C C . GLY A 1 103 ? -7.029 10.112 -0.270 1.00 92.50 103 GLY A C 1
ATOM 796 O O . GLY A 1 103 ? -8.117 9.719 0.151 1.00 92.50 103 GLY A O 1
ATOM 797 N N . PRO A 1 104 ? -6.915 11.267 -0.950 1.00 90.44 104 PRO A N 1
ATOM 798 C CA . PRO A 1 104 ? -7.977 12.274 -1.021 1.00 90.44 104 PRO A CA 1
ATOM 799 C C . PRO A 1 104 ? -9.231 11.814 -1.770 1.00 90.44 104 PRO A C 1
ATOM 801 O O . PRO A 1 104 ? -10.228 12.523 -1.759 1.00 90.44 104 PRO A O 1
ATOM 804 N N . ARG A 1 105 ? -9.196 10.634 -2.411 1.00 89.44 105 ARG A N 1
ATOM 805 C CA . ARG A 1 105 ? -10.351 10.011 -3.072 1.00 89.44 105 ARG A CA 1
ATOM 806 C C . ARG A 1 105 ? -11.402 9.464 -2.118 1.00 89.44 105 ARG A C 1
ATOM 808 O O . ARG A 1 105 ? -12.528 9.237 -2.556 1.00 89.44 105 ARG A O 1
ATOM 815 N N . HIS A 1 106 ? -11.046 9.248 -0.860 1.00 92.75 106 HIS A N 1
ATOM 816 C CA . HIS A 1 106 ? -11.908 8.601 0.119 1.00 92.75 106 HIS A CA 1
ATOM 817 C C . HIS A 1 106 ? -12.464 9.637 1.093 1.00 92.75 106 HIS A C 1
ATOM 819 O O . HIS A 1 106 ? -11.707 10.439 1.631 1.00 92.75 106 HIS A O 1
ATOM 825 N N . ALA A 1 107 ? -13.772 9.615 1.353 1.00 90.19 107 ALA A N 1
ATOM 826 C CA . ALA A 1 107 ? -14.420 10.590 2.238 1.00 90.19 107 ALA A CA 1
ATOM 827 C C . ALA A 1 107 ? -13.890 10.560 3.687 1.00 90.19 107 ALA A C 1
ATOM 829 O O . ALA A 1 107 ? -13.938 11.566 4.386 1.00 90.19 107 ALA A O 1
ATOM 830 N N . ASN A 1 108 ? -13.349 9.421 4.130 1.00 87.81 108 ASN A N 1
ATOM 831 C CA . ASN A 1 108 ? -12.730 9.248 5.446 1.00 87.81 108 ASN A CA 1
ATOM 832 C C . ASN A 1 108 ? -11.280 9.774 5.527 1.00 87.81 108 ASN A C 1
ATOM 834 O O . ASN A 1 108 ? -10.641 9.620 6.567 1.00 87.81 108 ASN A O 1
ATOM 838 N N . SER A 1 109 ? -10.737 10.331 4.441 1.00 91.69 109 SER A N 1
ATOM 839 C CA . SER A 1 109 ? -9.372 10.860 4.395 1.00 91.69 109 SER A CA 1
ATOM 840 C C . SER A 1 109 ? -9.290 12.293 4.944 1.00 91.69 109 SER A C 1
ATOM 842 O O . SER A 1 109 ? -10.078 13.149 4.537 1.00 91.69 109 SER A O 1
ATOM 844 N N . PRO A 1 110 ? -8.254 12.634 5.736 1.00 88.94 110 PRO A N 1
ATOM 845 C CA . PRO A 1 110 ? -7.913 14.011 6.094 1.00 88.94 110 PRO A CA 1
ATOM 846 C C . PRO A 1 110 ? -7.606 14.927 4.899 1.00 88.94 110 PRO A C 1
ATOM 848 O O . PRO A 1 110 ? -7.580 16.149 5.058 1.00 88.94 110 PRO A O 1
ATOM 851 N N . ALA A 1 111 ? -7.321 14.365 3.722 1.00 88.56 111 ALA A N 1
ATOM 852 C CA . ALA A 1 111 ? -7.072 15.096 2.481 1.00 88.56 111 ALA A CA 1
ATOM 853 C C . ALA A 1 111 ? -8.322 15.260 1.604 1.00 88.56 111 ALA A C 1
ATOM 855 O O . ALA A 1 111 ? -8.247 15.919 0.561 1.00 88.56 111 ALA A O 1
ATOM 856 N N . PHE A 1 112 ? -9.459 14.677 1.996 1.00 90.38 112 PHE A N 1
ATOM 857 C CA . PHE A 1 112 ? -10.700 14.790 1.240 1.00 90.38 112 PHE A CA 1
ATOM 858 C C . PHE A 1 112 ? -11.103 16.263 1.068 1.00 90.38 112 PHE A C 1
ATOM 860 O O . PHE A 1 112 ? -11.060 17.050 2.011 1.00 90.38 112 PHE A O 1
ATOM 867 N N . GLY A 1 113 ? -11.427 16.659 -0.166 1.00 85.31 113 GLY A N 1
ATOM 868 C CA . GLY A 1 113 ? -11.776 18.043 -0.517 1.00 85.31 113 GLY A CA 1
ATOM 869 C C . GLY A 1 113 ? -10.604 19.036 -0.593 1.00 85.31 113 GLY A C 1
ATOM 870 O O . GLY A 1 113 ? -10.796 20.148 -1.073 1.00 85.31 113 GLY A O 1
ATOM 871 N N . LYS A 1 114 ? -9.380 18.657 -0.191 1.00 84.62 114 LYS A N 1
ATOM 872 C CA . LYS A 1 114 ? -8.190 19.537 -0.260 1.00 84.62 114 LYS A CA 1
ATOM 873 C C . LYS A 1 114 ? -7.475 19.508 -1.610 1.00 84.62 114 LYS A C 1
ATOM 875 O O . LYS A 1 114 ? -6.586 20.319 -1.854 1.00 84.62 114 LYS A O 1
ATOM 880 N N . THR A 1 115 ? -7.815 18.555 -2.474 1.00 78.25 115 THR A N 1
ATOM 881 C CA . THR A 1 115 ? -7.216 18.409 -3.807 1.00 78.25 115 THR A CA 1
ATOM 882 C C . THR A 1 115 ? -8.310 18.257 -4.863 1.00 78.25 115 THR A C 1
ATOM 884 O O . THR A 1 115 ? -9.341 17.641 -4.580 1.00 78.25 115 THR A O 1
ATOM 887 N N . PRO A 1 116 ? -8.118 18.817 -6.072 1.00 70.56 116 PRO A N 1
ATOM 888 C CA . PRO A 1 116 ? -9.086 18.690 -7.151 1.00 70.56 116 PRO A CA 1
ATOM 889 C C . PRO A 1 116 ? -9.216 17.222 -7.557 1.00 70.56 116 PRO A C 1
ATOM 891 O O . PRO A 1 116 ? -8.230 16.538 -7.839 1.00 70.56 116 PRO A O 1
ATOM 894 N N . MET A 1 117 ? -10.449 16.726 -7.573 1.00 71.81 117 MET A N 1
ATOM 895 C CA . MET A 1 117 ? -10.721 15.301 -7.668 1.00 71.81 117 MET A CA 1
ATOM 896 C C . MET A 1 117 ? -11.947 15.037 -8.534 1.00 71.81 117 MET A C 1
ATOM 898 O O . MET A 1 117 ? -12.936 15.756 -8.459 1.00 71.81 117 MET A O 1
ATOM 902 N N . ARG A 1 118 ? -11.878 13.989 -9.363 1.00 67.56 118 ARG A N 1
ATOM 903 C CA . ARG A 1 118 ? -12.915 13.699 -10.363 1.00 67.56 118 ARG A CA 1
ATOM 904 C C . ARG A 1 118 ? -14.202 13.127 -9.765 1.00 67.56 118 ARG A C 1
ATOM 906 O O . ARG A 1 118 ? -15.280 13.539 -10.177 1.00 67.56 118 ARG A O 1
ATOM 913 N N . SER A 1 119 ? -14.115 12.167 -8.839 1.00 76.31 119 SER A N 1
ATOM 914 C CA . SER A 1 119 ? -15.303 11.524 -8.241 1.00 76.31 119 SER A CA 1
ATOM 915 C C . SER A 1 119 ? -14.965 10.810 -6.928 1.00 76.31 119 SER A C 1
ATOM 917 O O . SER A 1 119 ? -13.974 10.063 -6.911 1.00 76.31 119 SER A O 1
ATOM 919 N N . PRO A 1 120 ? -15.708 11.063 -5.828 1.00 82.12 120 PRO A N 1
ATOM 920 C CA . PRO A 1 120 ? -15.453 10.444 -4.525 1.00 82.12 120 PRO A CA 1
ATOM 921 C C . PRO A 1 120 ? -15.663 8.936 -4.584 1.00 82.12 120 PRO A C 1
ATOM 923 O O . PRO A 1 120 ? -16.479 8.445 -5.360 1.00 82.12 120 PRO A O 1
ATOM 926 N N . CYS A 1 121 ? -14.901 8.210 -3.775 1.00 87.81 121 CYS A N 1
ATOM 927 C CA . CYS A 1 121 ? -15.007 6.767 -3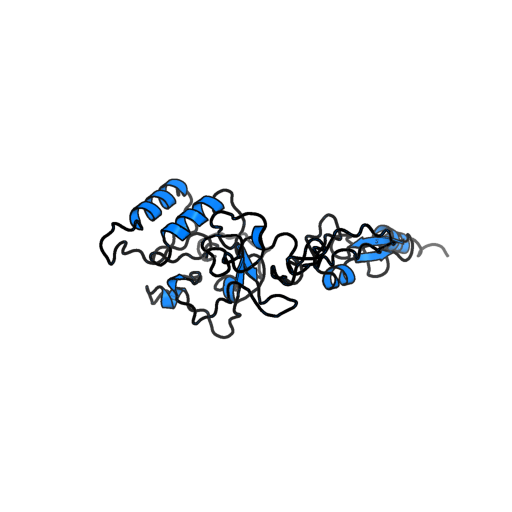.618 1.00 87.81 121 CYS A CA 1
ATOM 928 C C . CYS A 1 121 ? -15.372 6.423 -2.168 1.00 87.81 121 CYS A C 1
ATOM 930 O O . CYS A 1 121 ? -15.142 7.223 -1.253 1.00 87.81 121 CYS A O 1
ATOM 932 N N . GLY A 1 122 ? -15.892 5.212 -1.962 1.00 92.00 122 GLY A N 1
ATOM 933 C CA . GLY A 1 122 ? -16.008 4.618 -0.632 1.00 92.00 122 GLY A CA 1
ATOM 934 C C . GLY A 1 122 ? -14.640 4.452 0.048 1.00 92.00 122 GLY A C 1
ATOM 935 O O . GLY A 1 122 ? -13.601 4.699 -0.579 1.00 92.00 122 GLY A O 1
ATOM 936 N N . PRO A 1 123 ? -14.609 4.064 1.333 1.00 95.69 123 PRO A N 1
ATOM 937 C CA . PRO A 1 123 ? -13.357 3.749 2.013 1.00 95.69 123 PRO A CA 1
ATOM 938 C C . PRO A 1 123 ? -12.620 2.615 1.291 1.00 95.69 123 PRO A C 1
ATOM 940 O O . PRO A 1 123 ? -13.239 1.757 0.673 1.00 95.69 123 PRO A O 1
ATOM 943 N N . ALA A 1 124 ? -11.293 2.590 1.395 1.00 96.75 124 ALA A N 1
ATOM 944 C CA . ALA A 1 124 ? -10.474 1.494 0.881 1.00 96.75 124 ALA A CA 1
ATOM 945 C C . ALA A 1 124 ? -9.413 1.103 1.908 1.00 96.75 124 ALA A C 1
ATOM 947 O O . ALA A 1 124 ? -8.881 1.968 2.605 1.00 96.75 124 ALA A O 1
ATOM 948 N N . VAL A 1 125 ? -9.054 -0.179 1.970 1.00 96.94 125 VAL A N 1
ATOM 949 C CA . VAL A 1 125 ? -7.888 -0.629 2.738 1.00 96.94 125 VAL A CA 1
ATOM 950 C C . VAL A 1 125 ? -6.618 -0.181 2.011 1.00 96.94 125 VAL A C 1
ATOM 952 O O . VAL A 1 125 ? -6.503 -0.283 0.786 1.00 96.94 125 VAL A O 1
ATOM 955 N N . ALA A 1 126 ? -5.648 0.346 2.751 1.00 96.31 126 ALA A N 1
ATOM 956 C CA . ALA A 1 126 ? -4.336 0.626 2.199 1.00 96.31 126 ALA A CA 1
ATOM 957 C C . ALA A 1 126 ? -3.621 -0.693 1.893 1.00 96.31 126 ALA A C 1
ATOM 959 O O . ALA A 1 126 ? -3.499 -1.565 2.745 1.00 96.31 126 ALA A O 1
ATOM 960 N N . THR A 1 127 ? -3.112 -0.827 0.673 1.00 95.62 127 THR A N 1
ATOM 961 C CA . THR A 1 127 ? -2.345 -2.006 0.243 1.00 95.62 127 THR A CA 1
ATOM 962 C C . THR A 1 127 ? -0.880 -1.677 -0.003 1.00 95.62 127 THR A C 1
ATOM 964 O O . THR A 1 127 ? -0.092 -2.573 -0.294 1.00 95.62 127 THR A O 1
ATOM 967 N N . PHE A 1 128 ? -0.507 -0.400 0.088 1.00 96.25 128 PHE A N 1
ATOM 968 C CA . PHE A 1 128 ? 0.8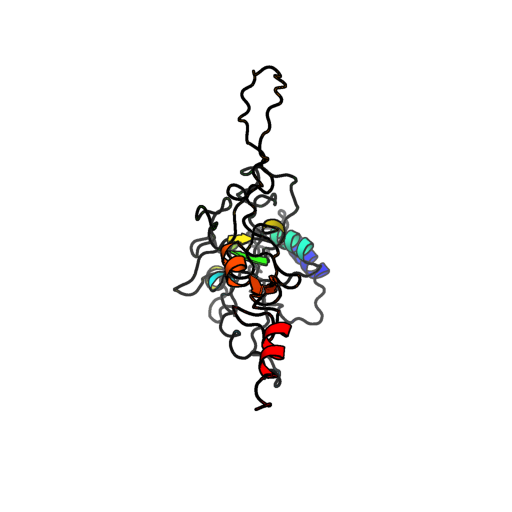44 0.099 -0.113 1.00 96.25 128 PHE A CA 1
ATOM 969 C C . PHE A 1 128 ? 1.258 1.024 1.026 1.00 96.25 128 PHE A C 1
ATOM 971 O O . PHE A 1 128 ? 0.470 1.860 1.473 1.00 96.25 128 PHE A O 1
ATOM 978 N N . ALA A 1 129 ? 2.529 0.916 1.403 1.00 96.38 129 ALA A N 1
ATOM 979 C CA . ALA A 1 129 ? 3.247 1.916 2.175 1.00 96.38 129 ALA A CA 1
ATOM 980 C C . ALA A 1 129 ? 4.164 2.671 1.210 1.00 96.38 129 ALA A C 1
ATOM 982 O O . ALA A 1 129 ? 5.038 2.074 0.579 1.00 96.38 129 ALA A O 1
ATOM 983 N N . VAL A 1 130 ? 3.964 3.974 1.052 1.00 96.44 130 VAL A N 1
ATOM 984 C CA . VAL A 1 130 ? 4.843 4.822 0.229 1.00 96.44 130 VAL A CA 1
ATOM 985 C C . VAL A 1 130 ? 5.511 5.887 1.094 1.00 96.44 130 VAL A C 1
ATOM 987 O O . VAL A 1 130 ? 5.092 6.114 2.221 1.00 96.44 130 VAL A O 1
ATOM 990 N N . GLY A 1 131 ? 6.600 6.492 0.619 1.00 95.38 131 GLY A N 1
ATOM 991 C CA . GLY A 1 131 ? 7.237 7.617 1.317 1.00 95.38 131 GLY A CA 1
ATOM 992 C C . GLY A 1 131 ? 6.523 8.945 1.046 1.00 95.38 131 GLY A C 1
ATOM 993 O O . GLY A 1 131 ? 5.370 8.971 0.622 1.00 95.38 131 GLY A O 1
ATOM 994 N N . GLY A 1 132 ? 7.231 10.061 1.207 1.00 95.12 132 GLY A N 1
ATOM 995 C CA . GLY A 1 132 ? 6.792 11.349 0.663 1.00 95.12 132 GLY A CA 1
ATOM 996 C C . GLY A 1 132 ? 6.736 11.348 -0.873 1.00 95.12 132 GLY A C 1
ATOM 997 O O . GLY A 1 132 ? 7.375 10.524 -1.533 1.00 95.12 132 GLY A O 1
ATOM 998 N N . CYS A 1 133 ? 5.967 12.272 -1.456 1.00 95.00 133 CYS A N 1
ATOM 999 C CA . CYS A 1 133 ? 5.913 12.467 -2.907 1.00 95.00 133 CYS A CA 1
ATOM 1000 C C . CYS A 1 133 ? 7.320 12.689 -3.482 1.00 95.00 133 CYS A C 1
ATOM 1002 O O . CYS A 1 133 ? 8.084 13.506 -2.974 1.00 95.00 133 CYS A O 1
ATOM 1004 N N . ALA A 1 134 ? 7.640 12.031 -4.594 1.00 95.25 134 ALA A N 1
ATOM 1005 C CA . ALA A 1 134 ? 8.961 12.081 -5.214 1.00 95.25 134 ALA A CA 1
ATOM 1006 C C . ALA A 1 134 ? 9.364 13.471 -5.740 1.00 95.25 134 ALA A C 1
ATOM 1008 O O . ALA A 1 134 ? 10.549 13.711 -5.948 1.00 95.25 134 ALA A O 1
ATOM 1009 N N . SER A 1 135 ? 8.403 14.375 -5.966 1.00 92.38 135 SER A N 1
ATOM 1010 C CA . SER A 1 135 ? 8.677 15.746 -6.418 1.00 92.38 135 SER A CA 1
ATOM 1011 C C . SER A 1 135 ? 8.767 16.756 -5.276 1.00 92.38 135 SER A C 1
ATOM 1013 O O . SER A 1 135 ? 9.661 17.591 -5.284 1.00 92.38 135 SER A O 1
ATOM 1015 N N . CYS A 1 136 ? 7.840 16.721 -4.314 1.00 92.94 136 CYS A N 1
ATOM 1016 C CA . CYS A 1 136 ? 7.743 17.752 -3.272 1.00 92.94 136 CYS A CA 1
ATOM 1017 C C . CYS A 1 136 ? 8.070 17.259 -1.857 1.00 92.94 136 CYS A C 1
ATOM 1019 O O . CYS A 1 136 ? 8.031 18.054 -0.923 1.00 92.94 136 CYS A O 1
ATOM 1021 N N . GLY A 1 137 ? 8.321 15.961 -1.669 1.00 93.50 137 GLY A N 1
ATOM 1022 C CA . GLY A 1 137 ? 8.573 15.330 -0.369 1.00 93.50 137 GLY A CA 1
ATOM 1023 C C . GLY A 1 137 ? 7.348 15.210 0.546 1.00 93.50 137 GLY A C 1
ATOM 1024 O O . GLY A 1 137 ? 7.425 14.550 1.575 1.00 93.50 137 GLY A O 1
ATOM 1025 N N . LYS A 1 138 ? 6.208 15.813 0.188 1.00 91.94 138 LYS A N 1
ATOM 1026 C CA . LYS A 1 138 ? 4.998 15.883 1.028 1.00 91.94 138 LYS A CA 1
ATOM 1027 C C . LYS A 1 138 ? 3.981 14.790 0.690 1.00 91.94 138 LYS A C 1
ATOM 1029 O O . LYS A 1 138 ? 4.046 14.176 -0.374 1.00 91.94 138 LYS A O 1
ATOM 1034 N N . ALA A 1 139 ? 2.993 14.620 1.564 1.00 91.75 139 ALA A N 1
ATOM 1035 C CA . ALA A 1 139 ? 1.761 13.875 1.312 1.00 91.75 139 ALA A CA 1
ATOM 1036 C C . ALA A 1 139 ? 0.562 14.727 1.773 1.00 91.75 139 ALA A C 1
ATOM 1038 O O . ALA A 1 139 ? 0.589 15.197 2.913 1.00 91.75 139 ALA A O 1
ATOM 1039 N N . PRO A 1 140 ? -0.448 14.999 0.922 1.00 86.50 140 PRO A N 1
ATOM 1040 C CA . PRO A 1 140 ? -1.574 15.873 1.280 1.00 86.50 140 PRO A CA 1
ATOM 1041 C C . PRO A 1 140 ? -2.390 15.375 2.484 1.00 86.50 140 PRO A C 1
ATOM 1043 O O . PRO A 1 140 ? -3.015 16.171 3.182 1.00 86.50 140 PRO A O 1
ATOM 1046 N N . GLU A 1 141 ? -2.369 14.073 2.741 1.00 88.88 141 GLU A N 1
ATOM 1047 C CA . GLU A 1 141 ? -3.027 13.408 3.866 1.00 88.88 141 GLU A CA 1
ATOM 1048 C C . GLU A 1 141 ? -2.208 13.364 5.159 1.00 88.88 141 GLU A C 1
ATOM 1050 O O . GLU A 1 141 ? -2.733 12.972 6.199 1.00 88.88 141 GLU A O 1
ATOM 1055 N N . GLY A 1 142 ? -0.945 13.789 5.104 1.00 90.75 142 GLY A N 1
ATOM 1056 C CA . GLY A 1 142 ? 0.018 13.611 6.182 1.00 90.75 142 GLY A CA 1
ATOM 1057 C C . GLY A 1 142 ? 0.811 12.309 6.064 1.00 90.75 142 GLY A C 1
ATOM 1058 O O . GLY A 1 142 ? 0.543 11.447 5.227 1.00 90.75 142 GLY A O 1
ATOM 1059 N N . ILE A 1 143 ? 1.840 12.201 6.897 1.00 93.75 143 ILE A N 1
ATOM 1060 C CA . ILE A 1 143 ? 2.732 11.045 6.966 1.00 93.75 143 ILE A CA 1
ATOM 1061 C C . ILE A 1 143 ? 2.481 10.356 8.311 1.00 93.75 143 ILE A C 1
ATOM 1063 O O . ILE A 1 143 ? 2.370 11.032 9.332 1.00 93.75 143 ILE A O 1
ATOM 1067 N N . MET A 1 144 ? 2.362 9.028 8.305 1.00 94.81 144 MET A N 1
ATOM 1068 C CA . MET A 1 144 ? 2.297 8.227 9.524 1.00 94.81 144 MET A CA 1
ATOM 1069 C C . MET A 1 144 ? 3.697 8.086 10.110 1.00 94.81 144 MET A C 1
ATOM 1071 O O . MET A 1 144 ? 4.594 7.542 9.463 1.00 94.81 144 MET A O 1
ATOM 1075 N N . THR A 1 145 ? 3.833 8.563 11.341 1.00 94.50 145 THR A N 1
ATOM 1076 C CA . THR A 1 145 ? 5.049 8.499 12.160 1.00 94.50 145 THR A CA 1
ATOM 1077 C C . THR A 1 145 ? 4.806 7.648 13.405 1.00 94.50 145 THR A C 1
ATOM 1079 O O . THR A 1 145 ? 3.649 7.379 13.754 1.00 94.50 145 THR A O 1
ATOM 1082 N N . ALA A 1 146 ? 5.860 7.234 14.111 1.00 91.44 146 ALA A N 1
ATOM 1083 C CA . ALA A 1 146 ? 5.720 6.448 15.342 1.00 91.44 146 ALA A CA 1
ATOM 1084 C C . ALA A 1 146 ? 4.933 7.170 16.458 1.00 91.44 146 ALA A C 1
ATOM 1086 O O . ALA A 1 146 ? 4.397 6.518 17.356 1.00 91.44 146 ALA A O 1
ATOM 1087 N N . GLU A 1 147 ? 4.826 8.499 16.396 1.00 91.12 147 GLU A N 1
ATOM 1088 C CA . GLU A 1 147 ? 4.050 9.334 17.322 1.00 91.12 147 GLU A CA 1
ATOM 1089 C C . GLU A 1 147 ? 2.564 9.425 16.952 1.00 91.12 147 GLU A C 1
ATOM 1091 O O . GLU A 1 147 ? 1.758 9.937 17.733 1.00 91.12 147 GLU A O 1
ATOM 1096 N N . THR A 1 148 ? 2.179 8.935 15.770 1.00 93.50 148 THR A N 1
ATOM 1097 C CA . THR A 1 148 ? 0.773 8.876 15.362 1.00 93.50 148 THR A CA 1
ATOM 1098 C C . THR A 1 148 ? -0.020 8.059 16.379 1.00 93.50 148 THR A C 1
ATOM 1100 O O . THR A 1 148 ? 0.449 7.049 16.907 1.00 93.50 148 THR A O 1
ATOM 1103 N N . HIS A 1 149 ? -1.248 8.491 16.668 1.00 93.31 149 HIS A N 1
ATOM 1104 C CA . HIS A 1 149 ? -2.081 7.809 17.649 1.00 93.31 149 HIS A CA 1
ATOM 1105 C C . HIS A 1 149 ? -2.248 6.321 17.298 1.00 93.31 149 HIS A C 1
ATOM 1107 O O . HIS A 1 149 ? -2.604 5.980 16.170 1.00 93.31 149 HIS A O 1
ATOM 1113 N N . CYS A 1 150 ? -2.026 5.433 18.273 1.00 92.12 150 CYS A N 1
ATOM 1114 C CA . CYS A 1 150 ? -1.950 3.985 18.045 1.00 92.12 150 CYS A CA 1
ATOM 1115 C C . CYS A 1 150 ? -3.214 3.372 17.412 1.00 92.12 150 CYS A C 1
ATOM 1117 O O . CYS A 1 150 ? -3.120 2.386 16.692 1.00 92.12 150 CYS A O 1
ATOM 1119 N N . SER A 1 151 ? -4.396 3.970 17.602 1.00 90.88 151 SER A N 1
ATOM 1120 C CA . SER A 1 151 ? -5.626 3.504 16.935 1.00 90.88 151 SER A CA 1
ATOM 1121 C C . SER A 1 151 ? -5.655 3.751 15.420 1.00 90.88 151 SER A C 1
ATOM 1123 O O . SER A 1 151 ? -6.501 3.186 14.732 1.00 90.88 151 SER A O 1
ATOM 1125 N N . SER A 1 152 ? -4.747 4.581 14.904 1.00 92.25 152 SER A N 1
ATOM 1126 C CA . SER A 1 152 ? -4.595 4.889 13.478 1.00 92.25 152 SER A CA 1
ATOM 1127 C C . SER A 1 152 ? -3.421 4.150 12.830 1.00 92.25 152 SER A C 1
ATOM 1129 O O . SER A 1 152 ? -3.239 4.259 11.619 1.00 92.25 152 SER A O 1
ATOM 1131 N N . LEU A 1 153 ? -2.614 3.433 13.618 1.00 95.06 153 LEU A N 1
ATOM 1132 C CA . LEU A 1 153 ? -1.436 2.706 13.153 1.00 95.06 153 LEU A CA 1
ATOM 1133 C C . LEU A 1 153 ? -1.758 1.222 12.915 1.00 95.06 153 LEU A C 1
ATOM 1135 O O . LEU A 1 153 ? -2.588 0.657 13.634 1.00 95.06 153 LEU A O 1
ATOM 1139 N N . PRO A 1 154 ? -1.101 0.571 11.935 1.00 95.31 154 PRO A N 1
ATOM 1140 C CA . PRO A 1 154 ? -1.255 -0.861 11.734 1.00 95.31 154 PRO A CA 1
ATOM 1141 C C . PRO A 1 154 ? -0.639 -1.622 12.911 1.00 95.31 154 PRO A C 1
ATOM 1143 O O . PRO A 1 154 ? 0.447 -1.283 13.388 1.00 95.31 154 PRO A O 1
ATOM 1146 N N . LEU A 1 155 ? -1.316 -2.678 13.357 1.00 94.12 155 LEU A N 1
ATOM 1147 C CA . LEU A 1 155 ? -0.734 -3.647 14.280 1.00 94.12 155 LEU A CA 1
ATOM 1148 C C . LEU A 1 155 ? 0.469 -4.346 13.628 1.00 94.12 155 LEU A C 1
ATOM 1150 O O . LEU A 1 155 ? 0.434 -4.703 12.450 1.00 94.12 155 LEU A O 1
ATOM 1154 N N . LEU A 1 156 ? 1.509 -4.576 14.423 1.00 91.00 156 LEU A N 1
ATOM 1155 C CA . LEU A 1 156 ? 2.782 -5.159 14.015 1.00 91.00 156 LEU A CA 1
ATOM 1156 C C . LEU A 1 156 ? 2.834 -6.644 14.347 1.00 91.00 156 LEU A C 1
ATOM 1158 O O . LEU A 1 156 ? 2.322 -7.094 15.374 1.00 91.00 156 LEU A O 1
ATOM 1162 N N . ALA A 1 157 ? 3.447 -7.422 13.461 1.00 84.31 157 ALA A N 1
ATOM 1163 C CA . ALA A 1 157 ? 3.663 -8.841 13.684 1.00 84.31 157 ALA A CA 1
ATOM 1164 C C . ALA A 1 157 ? 5.089 -9.076 14.217 1.00 84.31 157 ALA A C 1
ATOM 1166 O O . ALA A 1 157 ? 6.005 -8.366 13.838 1.00 84.31 157 ALA A O 1
ATOM 1167 N N . PRO A 1 158 ? 5.334 -10.104 15.036 1.00 84.44 158 PRO A N 1
ATOM 1168 C CA . PRO A 1 158 ? 4.343 -10.881 15.769 1.00 84.44 158 PRO A CA 1
ATOM 1169 C C . PRO A 1 158 ? 3.648 -10.030 16.854 1.00 84.44 158 PRO A C 1
ATOM 1171 O O . PRO A 1 158 ? 4.185 -9.002 17.265 1.00 84.44 158 PRO A O 1
ATOM 1174 N N . PRO A 1 159 ? 2.472 -10.455 17.355 1.00 84.25 159 PRO A N 1
ATOM 1175 C CA . PRO A 1 159 ? 1.837 -9.792 18.489 1.00 84.25 159 PRO A CA 1
ATOM 1176 C C . PRO A 1 159 ? 2.782 -9.728 19.704 1.00 84.25 159 PRO A C 1
ATOM 1178 O O . PRO A 1 159 ? 3.485 -10.710 19.962 1.00 84.25 159 PRO A O 1
ATOM 1181 N N . PRO A 1 160 ? 2.792 -8.630 20.485 1.00 85.75 160 PRO A N 1
ATOM 1182 C CA . PRO A 1 160 ? 3.646 -8.536 21.664 1.00 85.75 160 PRO A CA 1
ATOM 1183 C C . PRO A 1 160 ? 3.337 -9.646 22.678 1.00 85.75 160 PRO A C 1
ATOM 1185 O O . PRO A 1 160 ? 2.188 -9.850 23.058 1.00 85.75 160 PRO A O 1
ATOM 1188 N N . ILE A 1 161 ? 4.374 -10.346 23.144 1.00 85.00 161 ILE A N 1
ATOM 1189 C CA . ILE A 1 161 ? 4.225 -11.478 24.079 1.00 85.00 161 ILE A CA 1
ATOM 1190 C C . ILE A 1 161 ? 3.975 -10.984 25.510 1.00 85.00 161 ILE A C 1
ATOM 1192 O O . ILE A 1 161 ? 3.176 -11.552 26.247 1.00 85.00 161 ILE A O 1
ATOM 1196 N N . LEU A 1 162 ? 4.653 -9.903 25.903 1.00 87.94 162 LEU A N 1
ATOM 1197 C CA . LEU A 1 162 ? 4.660 -9.388 27.277 1.00 87.94 162 LEU A CA 1
ATOM 1198 C C . LEU A 1 162 ? 3.721 -8.186 27.478 1.00 87.94 162 LEU A C 1
ATOM 1200 O O . LEU A 1 162 ? 3.759 -7.533 28.518 1.00 87.94 162 LEU A O 1
ATOM 1204 N N . SER A 1 163 ? 2.895 -7.851 26.483 1.00 88.75 163 SER A N 1
ATOM 1205 C CA . SER A 1 163 ? 1.951 -6.735 26.563 1.00 88.75 163 SER A CA 1
ATOM 1206 C C . SER A 1 163 ? 0.691 -7.023 25.761 1.00 88.75 163 SER A C 1
ATOM 1208 O O . SER A 1 163 ? 0.754 -7.514 24.642 1.00 88.75 163 SER A O 1
ATOM 1210 N N . SER A 1 164 ? -0.463 -6.645 26.306 1.00 87.25 164 SER A N 1
ATOM 1211 C CA . SER A 1 164 ? -1.745 -6.689 25.597 1.00 87.25 164 SER A CA 1
ATOM 1212 C C . SER A 1 164 ? -2.232 -5.307 25.153 1.00 87.25 164 SER A C 1
ATOM 1214 O O . SER A 1 164 ? -3.403 -5.165 24.795 1.00 87.25 164 SER A O 1
ATOM 1216 N N . SER A 1 165 ? -1.379 -4.280 25.243 1.00 92.69 165 SER A N 1
ATOM 1217 C CA . SER A 1 165 ? -1.741 -2.904 24.895 1.00 92.69 165 SER A CA 1
ATOM 1218 C C . SER A 1 165 ? -1.649 -2.665 23.387 1.00 92.69 165 SER A C 1
ATOM 1220 O O . SER A 1 165 ? -0.713 -3.123 22.733 1.00 92.69 165 SER A O 1
ATOM 1222 N N . VAL A 1 166 ? -2.593 -1.889 22.843 1.00 94.06 166 VAL A N 1
ATOM 1223 C CA . VAL A 1 166 ? -2.560 -1.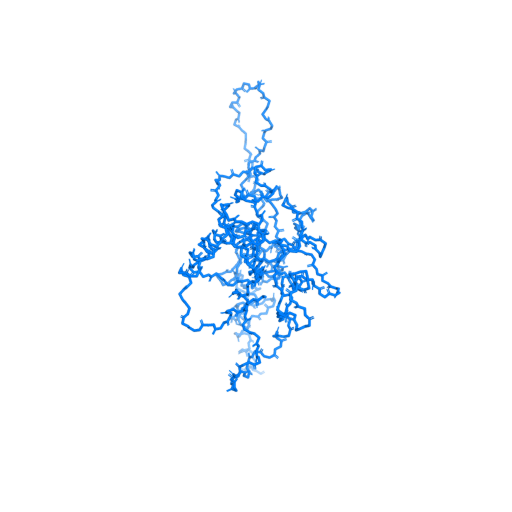465 21.431 1.00 94.06 166 VAL A CA 1
ATOM 1224 C C . VAL A 1 166 ? -1.276 -0.694 21.137 1.00 94.06 166 VAL A C 1
ATOM 1226 O O . VAL A 1 166 ? -0.629 -0.962 20.136 1.00 94.06 166 VAL A O 1
ATOM 1229 N N . LYS A 1 167 ? -0.851 0.181 22.058 1.00 94.44 167 LYS A N 1
ATOM 1230 C CA . LYS A 1 167 ? 0.385 0.958 21.923 1.00 94.44 167 LYS A CA 1
ATOM 1231 C C . LYS A 1 167 ? 1.601 0.066 21.669 1.00 94.44 167 LYS A C 1
ATOM 1233 O O . LYS A 1 167 ? 2.289 0.276 20.681 1.00 94.44 167 LYS A O 1
ATOM 1238 N N . ALA A 1 168 ? 1.833 -0.951 22.503 1.00 92.56 168 ALA A N 1
ATOM 1239 C CA . ALA A 1 168 ? 2.956 -1.872 22.306 1.00 92.56 168 ALA A CA 1
ATOM 1240 C C . ALA A 1 168 ? 2.864 -2.631 20.973 1.00 92.56 168 ALA A C 1
ATOM 1242 O O . ALA A 1 168 ? 3.883 -2.926 20.363 1.00 92.56 168 ALA A O 1
ATOM 1243 N N . ALA A 1 169 ? 1.647 -2.929 20.518 1.00 92.88 169 ALA A N 1
ATOM 1244 C CA . ALA A 1 169 ? 1.404 -3.648 19.276 1.00 92.88 169 ALA A CA 1
ATOM 1245 C C . ALA A 1 169 ? 1.500 -2.794 18.010 1.00 92.88 169 ALA A C 1
ATOM 1247 O O . ALA A 1 169 ? 1.474 -3.349 16.920 1.00 92.88 169 ALA A O 1
ATOM 1248 N N . THR A 1 170 ? 1.588 -1.471 18.129 1.00 93.94 170 THR A N 1
ATOM 1249 C CA . THR A 1 170 ? 1.746 -0.553 16.992 1.00 93.94 170 THR A CA 1
ATOM 1250 C C . THR A 1 170 ? 3.073 0.199 17.020 1.00 93.94 170 THR A C 1
ATOM 1252 O O . THR A 1 170 ? 3.326 1.003 16.129 1.00 93.94 170 THR A O 1
ATOM 1255 N N . SER A 1 171 ? 3.896 0.007 18.055 1.00 91.69 171 SER A N 1
ATOM 1256 C CA . SER A 1 171 ? 5.176 0.700 18.213 1.00 91.69 171 SER A CA 1
ATOM 1257 C C . SER A 1 171 ? 6.270 0.031 17.374 1.00 91.69 171 SER A C 1
ATOM 1259 O O . SER A 1 171 ? 6.672 -1.085 17.708 1.00 91.69 171 SER A O 1
ATOM 1261 N N . PRO A 1 172 ? 6.779 0.691 16.317 1.00 91.19 172 PRO A N 1
ATOM 1262 C CA . PRO A 1 172 ? 7.833 0.120 15.491 1.00 91.19 172 PRO A CA 1
ATOM 1263 C C . PRO A 1 172 ? 9.180 0.083 16.220 1.00 91.19 172 PRO A C 1
ATOM 1265 O O . PRO A 1 172 ? 9.424 0.822 17.179 1.00 91.19 172 PRO A O 1
ATOM 1268 N N . ARG A 1 173 ? 10.091 -0.765 15.732 1.00 87.12 173 ARG A N 1
ATOM 1269 C CA . ARG A 1 173 ? 11.478 -0.824 16.217 1.00 87.12 173 ARG A CA 1
ATOM 1270 C C . ARG A 1 173 ? 12.261 0.465 15.884 1.00 87.12 173 ARG A C 1
ATOM 1272 O O . ARG A 1 173 ? 11.876 1.21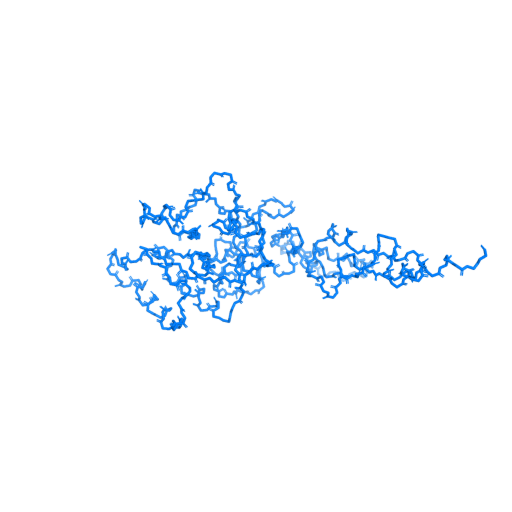4 14.980 1.00 87.12 173 ARG A O 1
ATOM 1279 N N . PRO A 1 174 ? 13.372 0.746 16.595 1.00 87.12 174 PRO A N 1
ATOM 1280 C CA . PRO A 1 174 ? 14.279 1.835 16.233 1.00 87.12 174 PRO A CA 1
ATOM 1281 C C . PRO A 1 174 ? 14.789 1.695 14.791 1.00 87.12 174 PRO A C 1
ATOM 1283 O O . PRO A 1 174 ? 15.044 0.582 14.336 1.00 87.12 174 PRO A O 1
ATOM 1286 N N . GLY A 1 175 ? 14.958 2.821 14.091 1.00 87.81 175 GLY A N 1
ATOM 1287 C CA . GLY A 1 175 ? 15.363 2.835 12.678 1.00 87.81 175 GLY A CA 1
ATOM 1288 C C . GLY A 1 175 ? 14.219 2.582 11.688 1.00 87.81 175 GLY A C 1
ATOM 1289 O O . GLY A 1 175 ? 14.476 2.161 10.565 1.00 87.81 175 GLY A O 1
ATOM 1290 N N . HIS A 1 176 ? 12.970 2.807 12.104 1.00 90.44 176 HIS A N 1
ATOM 1291 C CA . HIS A 1 176 ? 11.809 2.749 11.221 1.00 90.44 176 HIS A CA 1
ATOM 1292 C C . HIS A 1 176 ? 11.789 3.898 10.212 1.00 90.44 176 HIS A C 1
ATOM 1294 O O . HIS A 1 176 ? 12.323 4.978 10.460 1.00 90.44 176 HIS A O 1
ATOM 1300 N N . GLU A 1 177 ? 11.103 3.672 9.096 1.00 92.50 177 GLU A N 1
ATOM 1301 C CA . GLU A 1 177 ? 10.800 4.707 8.122 1.00 92.50 177 GLU A CA 1
ATOM 1302 C C . GLU A 1 177 ? 9.310 5.034 8.127 1.00 92.50 177 GLU A C 1
ATOM 1304 O O . GLU A 1 177 ? 8.466 4.182 7.827 1.00 92.50 177 GLU A O 1
ATOM 1309 N N . ASP A 1 178 ? 9.002 6.307 8.340 1.00 94.88 178 ASP A N 1
ATOM 1310 C CA . ASP A 1 178 ? 7.659 6.854 8.193 1.00 94.88 178 ASP A CA 1
ATOM 1311 C C . ASP A 1 178 ? 7.047 6.542 6.824 1.00 94.88 178 ASP A C 1
ATOM 1313 O O . ASP A 1 178 ? 7.747 6.428 5.807 1.00 94.88 178 ASP A O 1
ATOM 1317 N N . PHE A 1 179 ? 5.724 6.408 6.766 1.00 96.06 179 PHE A N 1
ATOM 1318 C CA . PHE A 1 179 ? 5.039 6.010 5.540 1.00 96.06 179 PHE A CA 1
ATOM 1319 C C . PHE A 1 179 ? 3.698 6.711 5.341 1.00 96.06 179 PHE A C 1
ATOM 1321 O O . PHE A 1 179 ? 3.119 7.313 6.236 1.00 96.06 179 PHE A O 1
ATOM 1328 N N . VAL A 1 180 ? 3.185 6.609 4.122 1.00 96.38 180 VAL A N 1
ATOM 1329 C CA . VAL A 1 180 ? 1.876 7.098 3.707 1.00 96.38 180 VAL A CA 1
ATOM 1330 C C . VAL A 1 180 ? 1.064 5.890 3.231 1.00 96.38 180 VAL A C 1
ATOM 1332 O O . VAL A 1 180 ? 1.487 5.204 2.291 1.00 96.38 180 VAL A O 1
ATOM 1335 N N . PRO A 1 181 ? -0.082 5.585 3.862 1.00 95.88 181 PRO A N 1
ATOM 1336 C CA . PRO A 1 181 ? -0.911 4.443 3.491 1.00 95.88 181 PRO A CA 1
ATOM 1337 C C . PRO A 1 181 ? -1.798 4.754 2.280 1.00 95.88 181 PRO A C 1
ATOM 1339 O O . PRO A 1 181 ? -2.665 5.633 2.322 1.00 95.88 181 PRO A O 1
ATOM 1342 N N . ARG A 1 182 ? -1.631 3.989 1.195 1.00 95.38 182 ARG A N 1
ATOM 1343 C CA . ARG A 1 182 ? -2.408 4.163 -0.044 1.00 95.38 182 ARG A CA 1
ATOM 1344 C C . ARG A 1 182 ? -2.986 2.838 -0.536 1.00 95.38 182 ARG A C 1
ATOM 1346 O O . ARG A 1 182 ? -2.339 1.795 -0.470 1.00 95.38 182 ARG A O 1
ATOM 1353 N N . CYS A 1 183 ? -4.198 2.871 -1.080 1.00 95.56 183 CYS A N 1
ATOM 1354 C CA . CYS A 1 183 ? -4.739 1.773 -1.879 1.00 95.56 183 CYS A CA 1
ATOM 1355 C C . CYS A 1 183 ? -4.172 1.818 -3.308 1.00 95.56 183 CYS A C 1
ATOM 1357 O O . CYS A 1 183 ? -3.678 2.856 -3.767 1.00 95.56 183 CYS A O 1
ATOM 1359 N N . ALA A 1 184 ? -4.278 0.702 -4.033 1.00 94.00 184 ALA A N 1
ATOM 1360 C CA . ALA A 1 184 ? -3.845 0.604 -5.430 1.00 94.00 184 ALA A CA 1
ATOM 1361 C C . ALA A 1 184 ? -4.481 1.686 -6.323 1.00 94.00 184 ALA A C 1
ATOM 1363 O O . ALA A 1 184 ? -3.813 2.290 -7.160 1.00 94.00 184 ALA A O 1
ATOM 1364 N N . ASP A 1 185 ? -5.753 1.994 -6.087 1.00 92.31 185 ASP A N 1
ATOM 1365 C CA . ASP A 1 185 ? -6.522 2.970 -6.855 1.00 92.31 185 ASP A CA 1
ATOM 1366 C C . ASP A 1 185 ? -6.073 4.414 -6.654 1.00 92.31 185 ASP A C 1
ATOM 1368 O O . ASP A 1 185 ? -6.129 5.223 -7.582 1.00 92.31 185 ASP A O 1
ATOM 1372 N N . CYS A 1 186 ? -5.597 4.746 -5.457 1.00 92.19 186 CYS A N 1
ATOM 1373 C CA . CYS A 1 186 ? -4.993 6.041 -5.176 1.00 92.19 186 CYS A CA 1
ATOM 1374 C C . CYS A 1 186 ? -3.558 6.150 -5.714 1.00 92.19 186 CYS A C 1
ATOM 1376 O O . CYS A 1 186 ? -3.032 7.260 -5.812 1.00 92.19 186 CYS A O 1
ATOM 1378 N N . LEU A 1 187 ? -2.915 5.040 -6.071 1.00 93.12 187 LEU A N 1
ATOM 1379 C CA . LEU A 1 187 ? -1.584 5.016 -6.687 1.00 93.12 187 LEU A CA 1
ATOM 1380 C C . LEU A 1 187 ? -1.612 4.794 -8.201 1.00 93.12 187 LEU A C 1
ATOM 1382 O O . LEU A 1 187 ? -0.569 4.907 -8.850 1.00 93.12 187 LEU A O 1
ATOM 1386 N N . ARG A 1 188 ? -2.789 4.503 -8.765 1.00 90.06 188 ARG A N 1
ATOM 1387 C CA . ARG A 1 188 ? -2.981 4.246 -10.191 1.00 90.06 188 ARG A CA 1
ATOM 1388 C C . ARG A 1 188 ? -2.346 5.360 -11.022 1.00 90.06 188 ARG A C 1
ATOM 1390 O O . ARG A 1 188 ? -2.599 6.537 -10.784 1.00 90.06 188 ARG A O 1
ATOM 1397 N N . ASP A 1 189 ? -1.479 4.956 -11.946 1.00 89.19 189 ASP A N 1
ATOM 1398 C CA . ASP A 1 189 ? -0.722 5.816 -12.864 1.00 89.19 189 ASP A CA 1
ATOM 1399 C C . ASP A 1 189 ? 0.205 6.856 -12.209 1.00 89.19 189 ASP A C 1
ATOM 1401 O O . ASP A 1 189 ? 0.658 7.782 -12.880 1.00 89.19 189 ASP A O 1
ATOM 1405 N N . ARG A 1 190 ? 0.528 6.701 -10.917 1.00 91.81 190 ARG A N 1
ATOM 1406 C CA . ARG A 1 190 ? 1.350 7.645 -10.132 1.00 91.81 190 ARG A CA 1
ATOM 1407 C C . ARG A 1 190 ? 2.394 6.976 -9.254 1.00 91.81 190 ARG A C 1
ATOM 1409 O O . ARG A 1 190 ? 2.908 7.599 -8.330 1.00 91.81 190 ARG A O 1
ATOM 1416 N N . PHE A 1 191 ? 2.680 5.708 -9.501 1.00 95.19 191 PHE A N 1
ATOM 1417 C CA . PHE A 1 191 ? 3.568 4.899 -8.682 1.00 95.19 191 PHE A CA 1
ATOM 1418 C C . PHE A 1 191 ? 4.509 4.097 -9.571 1.00 95.19 191 PHE A C 1
ATOM 1420 O O . PHE A 1 191 ? 4.078 3.491 -10.553 1.00 95.19 191 PHE A O 1
ATOM 1427 N N . CYS A 1 192 ? 5.795 4.126 -9.235 1.00 95.62 192 CYS A N 1
ATOM 1428 C CA . CYS A 1 192 ? 6.824 3.344 -9.898 1.00 95.62 192 CYS A CA 1
ATOM 1429 C C . CYS A 1 192 ? 7.005 2.016 -9.167 1.00 95.62 192 CYS A C 1
ATOM 1431 O O . CYS A 1 192 ? 7.433 2.003 -8.013 1.00 95.62 192 CYS A O 1
ATOM 1433 N N . VAL A 1 193 ? 6.743 0.902 -9.848 1.00 94.31 193 VAL A N 1
ATOM 1434 C CA . VAL A 1 193 ? 6.848 -0.434 -9.243 1.00 94.31 193 VAL A CA 1
ATOM 1435 C C . VAL A 1 193 ? 8.289 -0.848 -8.948 1.00 94.31 193 VAL A C 1
ATOM 1437 O O . VAL A 1 193 ? 8.511 -1.626 -8.029 1.00 94.31 193 VAL A O 1
ATOM 1440 N N . THR A 1 194 ? 9.274 -0.327 -9.688 1.00 93.75 194 THR A N 1
ATOM 1441 C CA . THR A 1 194 ? 10.683 -0.700 -9.494 1.00 93.75 194 THR A CA 1
ATOM 1442 C C . THR A 1 194 ? 11.341 0.024 -8.323 1.00 93.75 194 THR A C 1
ATOM 1444 O O . THR A 1 194 ? 12.137 -0.579 -7.613 1.00 93.75 194 THR A O 1
ATOM 1447 N N . CYS A 1 195 ? 11.054 1.312 -8.114 1.00 95.31 195 CYS A N 1
ATOM 1448 C CA . CYS A 1 195 ? 11.719 2.103 -7.068 1.00 95.31 195 CYS A CA 1
ATOM 1449 C C . CYS A 1 195 ? 10.789 2.583 -5.950 1.00 95.31 195 CYS A C 1
ATOM 1451 O O . CYS A 1 195 ? 11.230 3.319 -5.073 1.00 95.31 195 CYS A O 1
ATOM 1453 N N . ASN A 1 196 ? 9.509 2.204 -5.984 1.00 96.12 196 ASN A N 1
ATOM 1454 C CA . ASN A 1 196 ? 8.476 2.571 -5.010 1.00 96.12 196 ASN A CA 1
ATOM 1455 C C . ASN A 1 196 ? 8.230 4.084 -4.840 1.00 96.12 196 ASN A C 1
ATOM 1457 O O . ASN A 1 196 ? 7.501 4.500 -3.936 1.00 96.12 196 ASN A O 1
ATOM 1461 N N . LYS A 1 197 ? 8.801 4.920 -5.716 1.00 95.56 197 LYS A N 1
ATOM 1462 C CA . LYS A 1 197 ? 8.493 6.352 -5.785 1.00 95.56 197 LYS A CA 1
ATOM 1463 C C . LYS A 1 197 ? 7.047 6.552 -6.226 1.00 95.56 197 LYS A C 1
ATOM 1465 O O . LYS A 1 197 ? 6.544 5.829 -7.088 1.00 95.56 197 LYS A O 1
ATOM 1470 N N . TRP A 1 198 ? 6.407 7.579 -5.682 1.00 95.50 198 TRP A N 1
ATOM 1471 C CA . TRP A 1 198 ? 5.055 7.970 -6.059 1.00 95.50 198 TRP A CA 1
ATOM 1472 C C . TRP A 1 198 ? 4.922 9.488 -6.175 1.00 95.50 198 TRP A C 1
ATOM 1474 O O . TRP A 1 198 ? 5.760 10.228 -5.660 1.00 95.50 198 TRP A O 1
ATOM 1484 N N . TRP A 1 199 ? 3.859 9.949 -6.832 1.00 93.69 199 TRP A N 1
ATOM 1485 C CA . TRP A 1 199 ? 3.565 11.370 -7.018 1.00 93.69 199 TRP A CA 1
ATOM 1486 C C . TRP A 1 199 ? 2.166 11.714 -6.504 1.00 93.69 199 TRP A C 1
ATOM 1488 O O . TRP A 1 199 ? 1.186 11.065 -6.876 1.00 93.69 199 TRP A O 1
ATOM 1498 N N . CYS A 1 200 ? 2.071 12.749 -5.665 1.00 91.62 200 CYS A N 1
ATOM 1499 C CA . CYS A 1 200 ? 0.796 13.221 -5.127 1.00 91.62 200 CYS A CA 1
ATOM 1500 C C . CYS A 1 200 ? -0.081 13.892 -6.193 1.00 91.62 200 CYS A C 1
ATOM 1502 O O . CYS A 1 200 ? 0.383 14.249 -7.275 1.00 91.62 200 CYS A O 1
ATOM 1504 N N . GLU A 1 201 ? -1.354 14.097 -5.862 1.00 88.00 201 GLU A N 1
ATOM 1505 C CA . GLU A 1 201 ? -2.379 14.735 -6.696 1.00 88.00 201 GLU A CA 1
ATOM 1506 C C . GLU A 1 201 ? -1.938 16.086 -7.257 1.00 88.00 201 GLU A C 1
ATOM 1508 O O . GLU A 1 201 ? -2.190 16.370 -8.419 1.00 88.00 201 GLU A O 1
ATOM 1513 N N . THR A 1 202 ? -1.245 16.896 -6.458 1.00 86.00 202 THR A N 1
ATOM 1514 C CA . THR A 1 202 ? -0.775 18.223 -6.874 1.00 86.00 202 THR A CA 1
ATOM 1515 C C . THR A 1 202 ? 0.456 18.154 -7.776 1.00 86.00 202 THR A C 1
ATOM 1517 O O . THR A 1 202 ? 0.652 19.014 -8.624 1.00 86.00 202 THR A O 1
ATOM 1520 N N . CYS A 1 203 ? 1.319 17.149 -7.608 1.00 87.56 203 CYS A N 1
ATOM 1521 C CA . CYS A 1 203 ? 2.516 16.999 -8.443 1.00 87.56 203 CYS A CA 1
ATOM 1522 C C . CYS A 1 203 ? 2.250 16.192 -9.719 1.00 87.56 203 CYS A C 1
ATOM 1524 O O . CYS A 1 203 ? 3.065 16.225 -10.643 1.00 87.56 203 CYS A O 1
ATOM 1526 N N . TYR A 1 204 ? 1.136 15.464 -9.775 1.00 82.94 204 TYR A N 1
ATOM 1527 C CA . TYR A 1 204 ? 0.742 14.648 -10.911 1.00 82.94 204 TYR A CA 1
ATOM 1528 C C . TYR A 1 204 ? -0.507 15.215 -11.586 1.00 82.94 204 TYR A C 1
ATOM 1530 O O . TYR A 1 204 ? -1.625 15.034 -11.110 1.00 82.94 204 TYR A O 1
ATOM 1538 N N . HIS A 1 205 ? -0.305 15.828 -12.750 1.00 69.25 205 HIS A N 1
ATOM 1539 C CA . HIS A 1 205 ? -1.377 16.296 -13.623 1.00 69.25 205 HIS A CA 1
ATOM 1540 C C . HIS A 1 205 ? -1.475 15.350 -14.831 1.00 69.25 205 HIS A C 1
ATOM 1542 O O . HIS A 1 205 ? -0.690 15.477 -15.772 1.00 69.25 205 HIS A O 1
ATOM 1548 N N . PRO A 1 206 ? -2.397 14.364 -14.820 1.00 55.12 206 PRO A N 1
ATOM 1549 C CA . PRO A 1 206 ? -2.451 13.313 -15.845 1.00 55.12 206 PRO A CA 1
ATOM 1550 C C . PRO A 1 206 ? -2.772 13.838 -17.249 1.00 55.12 206 PRO A C 1
ATOM 1552 O O . PRO A 1 206 ? -2.498 13.169 -18.245 1.00 55.12 206 PRO A O 1
ATOM 1555 N N . PHE A 1 207 ? -3.341 15.038 -17.325 1.00 48.81 207 PHE A N 1
ATOM 1556 C CA . PHE A 1 207 ? -3.682 15.749 -18.546 1.00 48.81 207 PHE A CA 1
ATOM 1557 C C . PHE A 1 207 ? -3.395 17.222 -18.282 1.00 48.81 207 PHE A C 1
ATOM 1559 O O . PHE A 1 207 ? -3.679 17.684 -17.177 1.00 48.81 207 PHE A O 1
ATOM 1566 N N . GLY A 1 208 ? -2.808 17.925 -19.251 1.00 44.28 208 GLY A N 1
ATOM 1567 C CA . GLY A 1 208 ? -2.475 19.348 -19.170 1.00 44.28 208 GLY A CA 1
ATOM 1568 C C . GLY A 1 208 ? -3.716 20.233 -19.055 1.00 44.28 208 GLY A C 1
ATOM 1569 O O . GLY A 1 208 ? -4.019 21.002 -19.958 1.00 44.28 208 GLY A O 1
ATOM 1570 N N . HIS A 1 209 ? -4.448 20.121 -17.951 1.00 42.69 209 HIS A N 1
ATOM 1571 C CA . HIS A 1 209 ? -5.352 21.160 -17.512 1.00 42.69 209 HIS A CA 1
ATOM 1572 C C . HIS A 1 209 ? -4.471 22.297 -17.024 1.00 42.69 209 HIS A C 1
ATOM 1574 O O . HIS A 1 209 ? -4.016 22.302 -15.881 1.00 42.69 209 HIS A O 1
ATOM 1580 N N . SER A 1 210 ? -4.218 23.245 -17.922 1.00 35.91 210 SER A N 1
ATOM 1581 C CA . SER A 1 210 ? -3.928 24.612 -17.528 1.00 35.91 210 SER A CA 1
ATOM 1582 C C . SER A 1 210 ? -4.990 25.009 -16.512 1.00 35.91 210 SER A C 1
ATOM 1584 O O . SER A 1 210 ? -6.167 25.144 -16.843 1.00 35.91 210 SER A O 1
ATOM 1586 N N . THR A 1 211 ? -4.594 25.136 -15.253 1.00 35.28 211 THR A N 1
ATOM 1587 C CA . THR A 1 211 ? -5.363 25.895 -14.281 1.00 35.28 211 THR A CA 1
ATOM 1588 C C . THR A 1 211 ? -5.333 27.336 -14.770 1.00 35.28 211 THR A C 1
ATOM 1590 O O . THR A 1 211 ? -4.384 28.061 -14.487 1.00 35.28 211 THR A O 1
ATOM 1593 N N . ILE A 1 212 ? -6.323 27.740 -15.564 1.00 37.81 212 ILE A N 1
ATOM 1594 C CA . ILE A 1 212 ? -6.674 29.154 -15.639 1.00 37.81 212 ILE A CA 1
ATOM 1595 C C . ILE A 1 212 ? -7.314 29.465 -14.280 1.00 37.81 212 ILE A C 1
ATOM 1597 O O . ILE A 1 212 ? -8.315 28.825 -13.941 1.00 37.81 212 ILE A O 1
ATOM 1601 N N . PRO A 1 213 ? -6.737 30.355 -13.451 1.00 38.47 213 PRO A N 1
ATOM 1602 C CA . PRO A 1 213 ? -7.435 30.854 -12.280 1.00 38.47 213 PRO A CA 1
ATOM 1603 C C . PRO A 1 213 ? -8.692 31.573 -12.762 1.00 38.47 213 PRO A C 1
ATOM 1605 O O . PRO A 1 213 ? -8.647 32.363 -13.701 1.00 38.47 213 PRO A O 1
ATOM 1608 N N . HIS A 1 214 ? -9.811 31.248 -12.136 1.00 34.50 214 HIS A N 1
ATOM 1609 C CA . HIS A 1 214 ? -11.123 31.804 -12.417 1.00 34.50 214 HIS A CA 1
ATOM 1610 C C . HIS A 1 214 ? -11.149 33.298 -12.029 1.00 34.50 214 HIS A C 1
ATOM 1612 O O . HIS A 1 214 ? -11.552 33.638 -10.923 1.00 34.50 214 HIS A O 1
ATOM 1618 N N . GLU A 1 215 ? -10.694 34.182 -12.917 1.00 28.16 215 GLU A N 1
ATOM 1619 C CA . GLU A 1 215 ? -11.062 35.604 -12.916 1.00 28.16 215 GLU A CA 1
ATOM 1620 C C . GLU A 1 215 ? -12.389 35.732 -13.683 1.00 28.16 215 GLU A C 1
ATOM 1622 O O . GLU A 1 215 ? -12.460 35.320 -14.848 1.00 28.16 215 GLU A O 1
ATOM 1627 N N . PRO A 1 216 ? -13.469 36.234 -13.062 1.00 36.53 216 PRO A N 1
ATOM 1628 C CA . PRO A 1 216 ? -14.733 36.436 -13.744 1.00 36.53 216 PRO A CA 1
ATOM 1629 C C . PRO A 1 216 ? -14.666 37.764 -14.502 1.00 36.53 216 PRO A C 1
ATOM 1631 O O . PRO A 1 216 ? -15.121 38.760 -13.971 1.00 36.53 216 PRO A O 1
ATOM 1634 N N . ASP A 1 217 ? -14.025 37.780 -15.676 1.00 37.78 217 ASP A N 1
ATOM 1635 C CA . ASP A 1 217 ? -14.297 38.704 -16.798 1.00 37.78 217 ASP A CA 1
ATOM 1636 C C . ASP A 1 217 ? -13.165 38.641 -17.841 1.00 37.78 217 ASP A C 1
ATOM 1638 O O . ASP A 1 217 ? -12.216 39.421 -17.824 1.00 37.78 217 ASP A O 1
ATOM 1642 N N . ALA A 1 218 ? -13.260 37.723 -18.808 1.00 31.11 218 ALA A N 1
ATOM 1643 C CA . ALA A 1 218 ? -12.500 37.852 -20.051 1.00 31.11 218 ALA A CA 1
ATOM 1644 C C . ALA A 1 218 ? -13.250 37.217 -21.228 1.00 31.11 218 ALA A C 1
ATOM 1646 O O . ALA A 1 218 ? -13.511 36.017 -21.286 1.00 31.11 218 ALA A O 1
ATOM 1647 N N . VAL A 1 219 ? -13.601 38.094 -22.161 1.00 32.62 219 VAL A N 1
ATOM 1648 C CA . VAL A 1 219 ? -14.328 37.880 -23.410 1.00 32.62 219 VAL A CA 1
ATOM 1649 C C . VAL A 1 219 ? -13.684 36.789 -24.277 1.00 32.62 219 VAL A C 1
ATOM 1651 O O . VAL A 1 219 ? -12.468 36.747 -24.459 1.00 32.62 219 VAL A O 1
ATOM 1654 N N . LEU A 1 220 ? -14.534 35.938 -24.864 1.00 36.91 220 LEU A N 1
ATOM 1655 C CA . LEU A 1 220 ? -14.194 34.954 -25.895 1.00 36.91 220 LEU A CA 1
ATOM 1656 C C . LEU A 1 220 ? -13.389 35.598 -27.037 1.00 36.91 220 LEU A C 1
ATOM 1658 O O . LEU A 1 220 ? -13.942 36.309 -27.873 1.00 36.91 220 LEU A O 1
ATOM 1662 N N . SER A 1 221 ? -12.096 35.286 -27.117 1.00 28.66 221 SER A N 1
ATOM 1663 C CA . SER A 1 221 ? -11.272 35.535 -28.301 1.00 28.66 221 SER A CA 1
ATOM 1664 C C . SER A 1 221 ? -10.787 34.202 -28.859 1.00 28.66 221 SER A C 1
ATOM 1666 O O . SER A 1 221 ? -9.784 33.647 -28.409 1.00 28.66 221 SER A O 1
ATOM 1668 N N . TRP A 1 222 ? -11.485 33.709 -29.880 1.00 35.97 222 TRP A N 1
ATOM 1669 C CA . TRP A 1 222 ? -10.993 32.654 -30.759 1.00 35.97 222 TRP A CA 1
ATOM 1670 C C . TRP A 1 222 ? -9.803 33.201 -31.554 1.00 35.97 222 TRP A C 1
ATOM 1672 O O . TRP A 1 222 ? -9.986 33.920 -32.535 1.00 35.97 222 TRP A O 1
ATOM 1682 N N . ARG A 1 223 ? -8.577 32.884 -31.124 1.00 32.44 223 ARG A N 1
ATOM 1683 C CA . ARG A 1 223 ? -7.378 33.049 -31.951 1.00 32.44 223 ARG A CA 1
ATOM 1684 C C . ARG A 1 223 ? -6.712 31.707 -32.190 1.00 32.44 223 ARG A C 1
ATOM 1686 O O . ARG A 1 223 ? -6.437 30.940 -31.273 1.00 32.44 223 ARG A O 1
ATOM 1693 N N . GLN A 1 224 ? -6.522 31.459 -33.473 1.00 43.81 224 GLN A N 1
ATOM 1694 C CA . GLN A 1 224 ? -5.960 30.272 -34.067 1.00 43.81 224 GLN A CA 1
ATOM 1695 C C . GLN A 1 224 ? -4.468 30.506 -34.260 1.00 43.81 224 GLN A C 1
ATOM 1697 O O . GLN A 1 224 ? -4.084 31.121 -35.241 1.00 43.81 224 GLN A O 1
ATOM 1702 N N . ASP A 1 225 ? -3.653 30.022 -33.325 1.00 34.22 225 ASP A N 1
ATOM 1703 C CA . ASP A 1 225 ? -2.199 29.962 -33.472 1.00 34.22 225 ASP A CA 1
ATOM 1704 C C . ASP A 1 225 ? -1.687 28.636 -32.894 1.00 34.22 225 ASP A C 1
ATOM 1706 O O . ASP A 1 225 ? -2.130 28.182 -31.837 1.00 34.22 225 ASP A O 1
ATOM 1710 N N . GLY A 1 226 ? -0.806 27.973 -33.647 1.00 39.94 226 GLY A N 1
ATOM 1711 C CA . GLY A 1 226 ? -0.373 26.584 -33.476 1.00 39.94 226 GLY A CA 1
ATOM 1712 C C . GLY A 1 226 ? 0.355 26.280 -32.165 1.00 39.94 226 GLY A C 1
ATOM 1713 O O . GLY A 1 226 ? 1.572 26.103 -32.147 1.00 39.94 226 GLY A O 1
ATOM 1714 N N . ALA A 1 227 ? -0.397 26.140 -31.076 1.00 38.47 227 ALA A N 1
ATOM 1715 C CA . ALA A 1 227 ? 0.113 25.646 -29.810 1.00 38.47 227 ALA A CA 1
ATOM 1716 C C . ALA A 1 227 ? 0.545 24.179 -29.958 1.00 38.47 227 ALA A C 1
ATOM 1718 O O . ALA A 1 227 ? -0.276 23.274 -30.124 1.00 38.47 227 ALA A O 1
ATOM 1719 N N . VAL A 1 228 ? 1.856 23.941 -29.876 1.00 38.53 228 VAL A N 1
ATOM 1720 C CA . VAL A 1 228 ? 2.412 22.615 -29.606 1.00 38.53 228 VAL A CA 1
ATOM 1721 C C . VAL A 1 228 ? 1.753 22.136 -28.318 1.00 38.53 228 VAL A C 1
ATOM 1723 O O . VAL A 1 228 ? 2.003 22.690 -27.252 1.00 38.53 228 VAL A O 1
ATOM 1726 N N . MET A 1 229 ? 0.869 21.145 -28.425 1.00 41.00 229 MET A N 1
ATOM 1727 C CA . MET A 1 229 ? 0.234 20.511 -27.277 1.00 41.00 229 MET A CA 1
ATOM 1728 C C . MET A 1 229 ? 1.356 19.922 -26.415 1.00 41.00 229 MET A C 1
ATOM 1730 O O . MET A 1 229 ? 1.898 18.864 -26.744 1.00 41.00 229 MET A O 1
ATOM 1734 N N . GLU A 1 230 ? 1.783 20.650 -25.376 1.00 45.84 230 GLU A N 1
ATOM 1735 C CA . GLU A 1 230 ? 2.861 20.218 -24.491 1.00 45.84 230 GLU A CA 1
ATOM 1736 C C . GLU A 1 230 ? 2.413 18.877 -23.904 1.00 45.84 230 GLU A C 1
ATOM 1738 O O . GLU A 1 230 ? 1.411 18.792 -23.187 1.00 45.84 230 GLU A O 1
ATOM 1743 N N . LYS A 1 231 ? 3.071 17.787 -24.322 1.00 47.69 231 LYS A N 1
ATOM 1744 C CA . LYS A 1 231 ? 2.690 16.433 -23.913 1.00 47.69 231 LYS A CA 1
ATOM 1745 C C . LYS A 1 231 ? 2.655 16.412 -22.392 1.00 47.69 231 LYS A C 1
ATOM 1747 O O . LYS A 1 231 ? 3.685 16.629 -21.757 1.00 47.69 231 LYS A O 1
ATOM 1752 N N . ALA A 1 232 ? 1.478 16.146 -21.825 1.00 56.38 232 ALA A N 1
ATOM 1753 C CA . ALA A 1 232 ? 1.298 16.043 -20.385 1.00 56.38 232 ALA A CA 1
ATOM 1754 C C . ALA A 1 232 ? 2.411 15.161 -19.795 1.00 56.38 232 ALA A C 1
ATOM 1756 O O . ALA A 1 232 ? 2.575 14.005 -20.203 1.00 56.38 232 ALA A O 1
ATOM 1757 N N . LYS A 1 233 ? 3.211 15.723 -18.882 1.00 57.56 233 LYS A N 1
ATOM 1758 C CA . LYS A 1 233 ? 4.349 15.033 -18.264 1.00 57.56 233 LYS A CA 1
ATOM 1759 C C . LYS A 1 233 ? 3.818 13.934 -17.345 1.00 57.56 233 LYS A C 1
ATOM 1761 O O . LYS A 1 233 ? 3.539 14.160 -16.171 1.00 57.56 233 LYS A O 1
ATOM 1766 N N . ARG A 1 234 ? 3.651 12.730 -17.892 1.00 73.81 234 ARG A N 1
ATOM 1767 C CA . ARG A 1 234 ? 3.374 11.526 -17.104 1.00 73.81 234 ARG A CA 1
ATOM 1768 C C . ARG A 1 234 ? 4.654 11.134 -16.372 1.00 73.81 234 ARG A C 1
ATOM 1770 O O . ARG A 1 234 ? 5.671 10.880 -17.009 1.00 73.81 234 ARG A O 1
ATOM 1777 N N . HIS A 1 235 ? 4.595 11.070 -15.043 1.00 83.88 235 HIS A N 1
ATOM 1778 C CA . HIS A 1 235 ? 5.744 10.670 -14.218 1.00 83.88 235 HIS A CA 1
ATOM 1779 C C . HIS A 1 235 ? 6.055 9.174 -14.299 1.00 83.88 235 HIS A C 1
ATOM 1781 O O . HIS A 1 235 ? 7.183 8.768 -14.028 1.00 83.88 235 HIS A O 1
ATOM 1787 N N . VAL A 1 236 ? 5.066 8.358 -14.676 1.00 91.56 236 VAL A N 1
ATOM 1788 C CA . VAL A 1 236 ? 5.220 6.915 -14.864 1.00 91.56 236 VAL A CA 1
ATOM 1789 C C . VAL A 1 236 ? 4.542 6.436 -16.144 1.00 91.56 236 VAL A C 1
ATOM 1791 O O . VAL A 1 236 ? 3.516 6.975 -16.566 1.00 91.56 236 VAL A O 1
ATOM 1794 N N . SER A 1 237 ? 5.110 5.407 -16.765 1.00 91.31 237 SER A N 1
ATOM 1795 C CA . SER A 1 237 ? 4.548 4.748 -17.944 1.00 91.31 237 SER A CA 1
ATOM 1796 C C . SER A 1 237 ? 4.937 3.269 -17.999 1.00 91.31 237 SER A C 1
ATOM 1798 O O . SER A 1 237 ? 5.853 2.824 -17.302 1.00 91.31 237 SER A O 1
ATOM 1800 N N . ARG A 1 238 ? 4.215 2.485 -18.807 1.00 91.12 238 ARG A N 1
ATOM 1801 C CA . ARG A 1 238 ? 4.638 1.125 -19.160 1.00 91.12 238 ARG A CA 1
ATOM 1802 C C . ARG A 1 238 ? 5.607 1.204 -20.324 1.00 91.12 238 ARG A C 1
ATOM 1804 O O . ARG A 1 238 ? 5.327 1.881 -21.309 1.00 91.12 238 ARG A O 1
ATOM 1811 N N . SER A 1 239 ? 6.717 0.491 -20.205 1.00 88.12 239 SER A N 1
ATOM 1812 C CA . SER A 1 239 ? 7.777 0.483 -21.212 1.00 88.12 239 SER A CA 1
ATOM 1813 C C . SER A 1 239 ? 8.060 -0.903 -21.801 1.00 88.12 239 SER A C 1
ATOM 1815 O O . SER A 1 239 ? 8.765 -1.021 -22.795 1.00 88.12 239 SER A O 1
ATOM 1817 N N . CYS A 1 240 ? 7.464 -1.946 -21.222 1.00 90.50 240 CYS A N 1
ATOM 1818 C CA . CYS A 1 240 ? 7.452 -3.325 -21.698 1.00 90.50 240 CYS A CA 1
ATOM 1819 C C . CYS A 1 240 ? 6.134 -3.973 -21.239 1.00 90.50 240 CYS A C 1
ATOM 1821 O O . CYS A 1 240 ? 5.536 -3.511 -20.268 1.00 90.50 240 CYS A O 1
ATOM 1823 N N . TRP A 1 241 ? 5.677 -5.010 -21.945 1.00 88.75 241 TRP A N 1
ATOM 1824 C CA . TRP A 1 241 ? 4.419 -5.714 -21.667 1.00 88.75 241 TRP A CA 1
ATOM 1825 C C . TRP A 1 241 ? 4.378 -6.373 -20.286 1.00 88.75 241 TRP A C 1
ATOM 1827 O O . TRP A 1 241 ? 3.328 -6.387 -19.650 1.00 88.75 241 TRP A O 1
ATOM 1837 N N . GLU A 1 242 ? 5.524 -6.859 -19.816 1.00 89.75 242 GLU A N 1
ATOM 1838 C CA . GLU A 1 242 ? 5.673 -7.498 -18.504 1.00 89.75 242 GLU A CA 1
ATOM 1839 C C . GLU A 1 242 ? 6.093 -6.500 -17.419 1.00 89.75 242 GLU A C 1
ATOM 1841 O O . GLU A 1 242 ? 5.832 -6.689 -16.232 1.00 89.75 242 GLU A O 1
ATOM 1846 N N . CYS A 1 243 ? 6.705 -5.379 -17.813 1.00 87.00 243 CYS A N 1
ATOM 1847 C CA . CYS A 1 243 ? 7.005 -4.315 -16.869 1.00 87.00 243 CYS A CA 1
ATOM 1848 C C . CYS A 1 243 ? 5.715 -3.625 -16.410 1.00 87.00 243 CYS A C 1
ATOM 1850 O O . CYS A 1 243 ? 4.905 -3.152 -17.209 1.00 87.00 243 CYS A O 1
ATOM 1852 N N . GLY A 1 244 ? 5.577 -3.463 -15.094 1.00 89.56 244 GLY A N 1
ATOM 1853 C CA . GLY A 1 244 ? 4.579 -2.561 -14.525 1.00 89.56 244 GLY A CA 1
ATOM 1854 C C . GLY A 1 244 ? 4.834 -1.084 -14.871 1.00 89.56 244 GLY A C 1
ATOM 1855 O O . GLY A 1 244 ? 5.683 -0.730 -15.694 1.00 89.56 244 GLY A O 1
ATOM 1856 N N . MET A 1 245 ? 4.088 -0.192 -14.216 1.00 93.12 245 MET A N 1
ATOM 1857 C CA . MET A 1 245 ? 4.280 1.257 -14.355 1.00 93.12 245 MET A CA 1
ATOM 1858 C C . MET A 1 245 ? 5.604 1.680 -13.723 1.00 93.12 245 MET A C 1
ATOM 1860 O O . MET A 1 245 ? 5.836 1.432 -12.543 1.00 93.12 245 MET A O 1
ATOM 1864 N N . ASN A 1 246 ? 6.465 2.329 -14.501 1.00 94.56 246 ASN A N 1
ATOM 1865 C CA . ASN A 1 246 ? 7.800 2.729 -14.076 1.00 94.56 246 ASN A CA 1
ATOM 1866 C C . ASN A 1 246 ? 8.043 4.209 -14.329 1.00 94.56 246 ASN A C 1
ATOM 1868 O O . ASN A 1 246 ? 7.513 4.776 -15.281 1.00 94.56 246 ASN A O 1
ATOM 1872 N N . CYS A 1 247 ? 8.853 4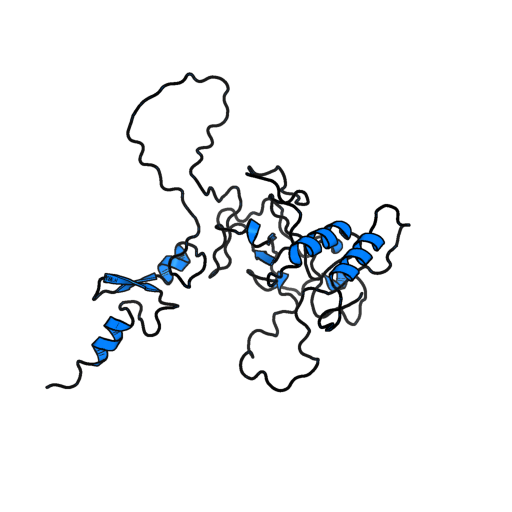.836 -13.478 1.00 94.38 247 CYS A N 1
ATOM 1873 C CA . CYS A 1 247 ? 9.297 6.205 -13.702 1.00 94.38 247 CYS A CA 1
ATOM 1874 C C . CYS A 1 247 ? 10.350 6.275 -14.805 1.00 94.38 247 CYS A C 1
ATOM 1876 O O . CYS A 1 247 ? 11.003 5.271 -15.097 1.00 94.38 247 CYS A O 1
ATOM 1878 N N . ASN A 1 248 ? 10.547 7.466 -15.372 1.00 93.25 248 ASN A N 1
ATOM 1879 C CA . ASN A 1 248 ? 11.481 7.678 -16.482 1.00 93.25 248 ASN A CA 1
ATOM 1880 C C . ASN A 1 248 ? 12.889 7.150 -16.164 1.00 93.25 248 ASN A C 1
ATOM 1882 O O . ASN A 1 248 ? 13.405 6.352 -16.937 1.00 93.25 248 ASN A O 1
ATOM 1886 N N . ASP A 1 249 ? 13.438 7.432 -14.977 1.00 94.56 249 ASP A N 1
ATOM 1887 C CA . ASP A 1 249 ? 14.753 6.913 -14.565 1.00 94.56 249 ASP A CA 1
ATOM 1888 C C . ASP A 1 249 ? 14.837 5.372 -14.606 1.00 94.56 249 ASP A C 1
ATOM 1890 O O . ASP A 1 249 ? 15.840 4.793 -15.023 1.00 94.56 249 ASP A O 1
ATOM 1894 N N . CYS A 1 250 ? 13.787 4.677 -14.152 1.00 95.75 250 CYS A N 1
ATOM 1895 C CA . CYS A 1 250 ? 13.740 3.213 -14.153 1.00 95.75 250 CYS A CA 1
ATOM 1896 C C . CYS A 1 250 ? 13.574 2.665 -15.574 1.00 95.75 250 CYS A C 1
ATOM 1898 O O . CYS A 1 250 ? 14.172 1.643 -15.916 1.00 95.75 250 CYS A O 1
ATOM 1900 N N . ILE A 1 251 ? 12.803 3.357 -16.413 1.00 95.06 251 ILE A N 1
ATOM 1901 C CA . ILE A 1 251 ? 12.639 3.020 -17.827 1.00 95.06 251 ILE A CA 1
ATOM 1902 C C . ILE A 1 251 ? 13.969 3.181 -18.562 1.00 95.06 251 ILE A C 1
ATOM 1904 O O . ILE A 1 251 ? 14.395 2.246 -19.224 1.00 95.06 251 ILE A O 1
ATOM 1908 N N . GLU A 1 252 ? 14.670 4.301 -18.404 1.00 93.75 252 GLU A N 1
ATOM 1909 C CA . GLU A 1 252 ? 15.959 4.557 -19.063 1.00 93.75 252 GLU A CA 1
ATOM 1910 C C . GLU A 1 252 ? 17.032 3.534 -18.681 1.00 93.75 252 GLU A C 1
ATOM 1912 O O . GLU A 1 252 ? 17.869 3.143 -19.502 1.00 93.75 252 GLU A O 1
ATOM 1917 N N . ARG A 1 253 ? 17.009 3.053 -17.434 1.00 94.44 253 ARG A N 1
ATOM 1918 C CA . ARG A 1 253 ? 17.926 2.003 -16.975 1.00 94.44 253 ARG A CA 1
ATOM 1919 C C . ARG A 1 253 ? 17.635 0.652 -17.616 1.00 94.44 253 ARG A C 1
ATOM 1921 O O . ARG A 1 253 ? 18.582 -0.074 -17.904 1.00 94.44 253 ARG A O 1
ATOM 1928 N N . THR A 1 254 ? 16.368 0.330 -17.856 1.00 94.06 254 THR A N 1
ATOM 1929 C CA . THR A 1 254 ? 15.929 -1.029 -18.215 1.00 94.06 254 THR A CA 1
ATOM 1930 C C . THR A 1 254 ? 15.609 -1.202 -19.693 1.00 94.06 254 THR A C 1
ATOM 1932 O O . THR A 1 254 ? 15.845 -2.278 -20.228 1.00 94.06 254 THR A O 1
ATOM 1935 N N . GLN A 1 255 ? 15.117 -0.172 -20.374 1.00 95.00 255 GLN A N 1
ATOM 1936 C CA . GLN A 1 255 ? 14.816 -0.212 -21.800 1.00 95.00 255 GLN A CA 1
ATOM 1937 C C . GLN A 1 255 ? 16.015 0.245 -22.615 1.00 95.00 255 GLN A C 1
ATOM 1939 O O . GLN A 1 255 ? 16.589 1.308 -22.371 1.00 95.00 255 GLN A O 1
ATOM 1944 N N . LYS A 1 256 ? 16.390 -0.567 -23.599 1.00 95.44 256 LYS A N 1
ATOM 1945 C CA . LYS A 1 256 ? 17.534 -0.346 -24.481 1.00 95.44 256 LYS A CA 1
ATOM 1946 C C . LYS A 1 256 ? 17.130 -0.560 -25.932 1.00 95.44 256 LYS A C 1
ATOM 1948 O O . LYS A 1 256 ? 16.100 -1.157 -26.222 1.00 95.44 256 LYS A O 1
ATOM 1953 N N . TYR A 1 257 ? 17.977 -0.091 -26.840 1.00 95.81 257 TYR A N 1
ATOM 1954 C CA . TYR A 1 257 ? 17.851 -0.332 -28.275 1.00 95.81 257 TYR A CA 1
ATOM 1955 C C . TYR A 1 257 ? 19.028 -1.167 -28.755 1.00 95.81 257 TYR A C 1
ATOM 1957 O O . TYR A 1 257 ? 20.168 -0.967 -28.326 1.00 95.81 257 TYR A O 1
ATOM 1965 N N . CYS A 1 258 ? 18.759 -2.162 -29.596 1.00 96.12 258 CYS A N 1
ATOM 1966 C CA . CYS A 1 258 ? 19.794 -3.089 -30.030 1.00 96.12 258 CYS A CA 1
ATOM 1967 C C . CYS A 1 258 ? 20.653 -2.413 -31.092 1.00 96.12 258 CYS A C 1
ATOM 1969 O O . CYS A 1 258 ? 20.132 -1.985 -32.115 1.00 96.12 258 CYS A O 1
ATOM 1971 N N . LYS A 1 259 ? 21.979 -2.397 -30.919 1.00 95.75 259 LYS A N 1
ATOM 1972 C CA . LYS A 1 259 ? 22.892 -1.798 -31.909 1.00 95.75 259 LYS A CA 1
ATOM 1973 C C . LYS A 1 259 ? 22.896 -2.506 -33.273 1.00 95.75 259 LYS A C 1
ATOM 1975 O O . LYS A 1 259 ? 23.430 -1.956 -34.226 1.00 95.75 259 LYS A O 1
ATOM 1980 N N . LYS A 1 260 ? 22.342 -3.724 -33.368 1.00 93.19 260 LYS A N 1
ATOM 1981 C CA . LYS A 1 260 ? 22.312 -4.533 -34.599 1.00 93.19 260 LYS A CA 1
ATOM 1982 C C . LYS A 1 260 ? 20.985 -4.441 -35.356 1.00 93.19 260 LYS A C 1
ATOM 1984 O O . LYS A 1 260 ? 21.007 -4.250 -36.562 1.00 93.19 260 LYS A O 1
ATOM 1989 N N . CYS A 1 261 ? 19.850 -4.616 -34.677 1.00 95.31 261 CYS A N 1
ATOM 1990 C CA . CYS A 1 261 ? 18.527 -4.598 -35.318 1.00 95.31 261 CYS A CA 1
ATOM 1991 C C . CYS A 1 261 ? 17.717 -3.327 -35.034 1.00 95.31 261 CYS A C 1
ATOM 1993 O O . CYS A 1 261 ? 16.595 -3.212 -35.516 1.00 95.31 261 CYS A O 1
ATOM 1995 N N . CYS A 1 262 ? 18.241 -2.412 -34.213 1.00 95.31 262 CYS A N 1
ATOM 1996 C CA . CYS A 1 262 ? 17.574 -1.188 -33.756 1.00 95.31 262 CYS A CA 1
ATOM 1997 C C . CYS A 1 262 ? 16.254 -1.409 -32.991 1.00 95.31 262 CYS A C 1
ATOM 1999 O O . CYS A 1 262 ? 15.590 -0.442 -32.629 1.00 95.31 262 CYS A O 1
ATOM 2001 N N . GLY A 1 263 ? 15.887 -2.659 -32.689 1.00 94.12 263 GLY A N 1
ATOM 2002 C CA . GLY A 1 263 ? 14.705 -2.992 -31.898 1.00 94.12 263 GLY A CA 1
ATOM 2003 C C . GLY A 1 263 ? 14.870 -2.618 -30.424 1.00 94.12 263 GLY A C 1
ATOM 2004 O O . GLY A 1 263 ? 15.952 -2.793 -29.853 1.00 94.12 263 GLY A O 1
ATOM 2005 N N . GLY A 1 264 ? 13.794 -2.111 -29.819 1.00 93.69 264 GLY A N 1
ATOM 2006 C CA . GLY A 1 264 ? 13.708 -1.868 -28.380 1.00 93.69 264 GLY A CA 1
ATOM 2007 C C . GLY A 1 264 ? 13.572 -3.177 -27.598 1.00 93.69 264 GLY A C 1
ATOM 2008 O O . GLY A 1 264 ? 12.872 -4.089 -28.035 1.00 93.69 264 GLY A O 1
ATOM 2009 N N . TYR A 1 265 ? 14.240 -3.287 -26.454 1.00 94.19 265 TYR A N 1
ATOM 2010 C CA . TYR A 1 265 ? 14.135 -4.437 -25.559 1.00 94.19 265 TYR A CA 1
ATOM 2011 C C . TYR A 1 265 ? 14.322 -4.033 -24.098 1.00 94.19 265 TYR A C 1
ATOM 2013 O O . TYR A 1 265 ? 15.018 -3.068 -23.776 1.00 94.19 265 TYR A O 1
ATOM 2021 N N . CYS A 1 266 ? 13.716 -4.822 -23.216 1.00 95.00 266 CYS A N 1
ATOM 2022 C CA . CYS A 1 266 ? 13.848 -4.678 -21.777 1.00 95.00 266 CYS A CA 1
ATOM 2023 C C . CYS A 1 266 ? 14.953 -5.595 -21.253 1.00 95.00 266 CYS A C 1
ATOM 2025 O O . CYS A 1 266 ? 14.894 -6.797 -21.475 1.00 95.00 266 CYS A O 1
ATOM 2027 N N . LEU A 1 267 ? 15.904 -5.062 -20.491 1.00 93.94 267 LEU A N 1
ATOM 2028 C CA . LEU A 1 267 ? 16.964 -5.846 -19.849 1.00 93.94 267 LEU A CA 1
ATOM 2029 C C . LEU A 1 267 ? 16.457 -6.812 -18.770 1.00 93.94 267 LEU A C 1
ATOM 2031 O O . LEU A 1 267 ? 17.178 -7.733 -18.413 1.00 93.94 267 LEU A O 1
ATOM 2035 N N . ILE A 1 268 ? 15.257 -6.584 -18.229 1.00 92.69 268 ILE A N 1
ATOM 2036 C CA . ILE A 1 268 ? 14.691 -7.428 -17.167 1.00 92.69 268 ILE A CA 1
ATOM 2037 C C . ILE A 1 268 ? 14.029 -8.675 -17.762 1.00 92.69 268 ILE A C 1
ATOM 2039 O O . ILE A 1 268 ? 14.265 -9.768 -17.269 1.00 92.69 268 ILE A O 1
ATOM 2043 N N . HIS A 1 269 ? 13.223 -8.508 -18.816 1.00 93.12 269 HIS A N 1
ATOM 2044 C CA . HIS A 1 269 ? 12.385 -9.587 -19.364 1.00 93.12 269 HIS A CA 1
ATOM 2045 C C . HIS A 1 269 ? 12.886 -10.147 -20.700 1.00 93.12 269 HIS A C 1
ATOM 2047 O O . HIS A 1 269 ? 12.400 -11.172 -21.159 1.00 93.12 269 HIS A O 1
ATOM 2053 N N . ASN A 1 270 ? 13.854 -9.497 -21.354 1.00 91.00 270 ASN A N 1
ATOM 2054 C CA . ASN A 1 270 ? 14.508 -10.076 -22.522 1.00 91.00 270 ASN A CA 1
ATOM 2055 C C . ASN A 1 270 ? 15.738 -10.888 -22.071 1.00 91.00 270 ASN A C 1
ATOM 2057 O O . ASN A 1 270 ? 16.861 -10.372 -22.026 1.00 91.00 270 ASN A O 1
ATOM 2061 N N . GLU A 1 271 ? 15.506 -12.138 -21.673 1.00 88.88 271 GLU A N 1
ATOM 2062 C CA . GLU A 1 271 ? 16.531 -13.040 -21.141 1.00 88.88 271 GLU A CA 1
ATOM 2063 C C . GLU A 1 271 ? 17.688 -13.267 -22.126 1.00 88.88 271 GLU A C 1
ATOM 2065 O O . GLU A 1 271 ? 17.501 -13.506 -23.314 1.00 88.88 271 GLU A O 1
ATOM 2070 N N . GLY A 1 272 ? 18.930 -13.196 -21.639 1.00 87.62 272 GLY A N 1
ATOM 2071 C CA . GLY A 1 272 ? 20.120 -13.351 -22.487 1.00 87.62 272 GLY A CA 1
ATOM 2072 C C . GLY A 1 272 ? 20.453 -12.130 -23.353 1.00 87.62 272 GLY A C 1
ATOM 2073 O O . GLY A 1 272 ? 21.401 -12.184 -24.143 1.00 87.62 272 GLY A O 1
ATOM 2074 N N . SER A 1 273 ? 19.722 -11.023 -23.194 1.00 91.81 273 SER A N 1
ATOM 2075 C CA . SER A 1 273 ? 20.124 -9.720 -23.720 1.00 91.81 273 SER A CA 1
ATOM 2076 C C . SER A 1 273 ? 21.303 -9.120 -22.935 1.00 91.81 273 SER A C 1
ATOM 2078 O O . SER A 1 273 ? 21.681 -9.565 -21.853 1.00 91.81 273 SER A O 1
ATOM 2080 N N . SER A 1 274 ? 21.923 -8.095 -23.510 1.00 92.94 274 SER A N 1
ATOM 2081 C CA . SER A 1 274 ? 22.994 -7.298 -22.897 1.00 92.94 274 SER A CA 1
ATOM 2082 C C . SER A 1 274 ? 22.654 -5.814 -23.034 1.00 92.94 274 SER A C 1
ATOM 2084 O O . SER A 1 274 ? 21.801 -5.488 -23.851 1.00 92.94 274 SER A O 1
ATOM 2086 N N . PRO A 1 275 ? 23.348 -4.875 -22.365 1.00 94.69 275 PRO A N 1
ATOM 2087 C CA . PRO A 1 275 ? 23.085 -3.438 -22.529 1.00 94.69 275 PRO A CA 1
ATOM 2088 C C . PRO A 1 275 ? 23.185 -2.896 -23.969 1.00 94.69 275 PRO A C 1
ATOM 2090 O O . PRO A 1 275 ? 22.713 -1.791 -24.232 1.00 94.69 275 PRO A O 1
ATOM 2093 N N . ALA A 1 276 ? 23.817 -3.633 -24.893 1.00 94.62 276 ALA A N 1
ATOM 2094 C CA . ALA A 1 276 ? 24.020 -3.218 -26.283 1.00 94.62 276 ALA A CA 1
ATOM 2095 C C . ALA A 1 276 ? 23.251 -4.060 -27.322 1.00 94.62 276 ALA A C 1
ATOM 2097 O O . ALA A 1 276 ? 23.054 -3.600 -28.452 1.00 94.62 276 ALA A O 1
ATOM 2098 N N . PHE A 1 277 ? 22.808 -5.272 -26.978 1.00 94.69 277 PHE A N 1
ATOM 2099 C CA . PHE A 1 277 ? 22.215 -6.216 -27.930 1.00 94.69 277 PHE A CA 1
ATOM 2100 C C . PHE A 1 277 ? 21.035 -6.975 -27.321 1.00 94.69 277 PHE A C 1
ATOM 2102 O O . PHE A 1 277 ? 21.149 -7.463 -26.199 1.00 94.69 277 PHE A O 1
ATOM 2109 N N . CYS A 1 278 ? 19.947 -7.138 -28.087 1.00 94.62 278 CYS A N 1
ATOM 2110 C CA . CYS A 1 278 ? 18.867 -8.054 -27.716 1.00 94.62 278 CYS A CA 1
ATOM 2111 C C . CYS A 1 278 ? 19.355 -9.510 -27.730 1.00 94.62 278 CYS A C 1
ATOM 2113 O O . CYS A 1 278 ? 20.342 -9.829 -28.399 1.00 94.62 278 CYS A O 1
ATOM 2115 N N . ASP A 1 279 ? 18.639 -10.383 -27.031 1.00 93.12 279 ASP A N 1
ATOM 2116 C CA . ASP A 1 279 ? 18.871 -11.830 -26.951 1.00 93.12 279 ASP A CA 1
ATOM 2117 C C . ASP A 1 279 ? 19.152 -12.497 -28.305 1.00 93.12 279 ASP A C 1
ATOM 2119 O O . ASP A 1 279 ? 20.142 -13.219 -28.462 1.00 93.12 279 ASP A O 1
ATOM 2123 N N . TRP A 1 280 ? 18.338 -12.195 -29.317 1.00 91.19 280 TRP A N 1
ATOM 2124 C CA . TRP A 1 280 ? 18.423 -12.799 -30.638 1.00 91.19 280 TRP A CA 1
ATOM 2125 C C . TRP A 1 280 ? 19.717 -12.412 -31.353 1.00 91.19 280 TRP A C 1
ATOM 2127 O O . TRP A 1 280 ? 20.420 -13.245 -31.934 1.00 91.19 280 TRP A O 1
ATOM 2137 N N . CYS A 1 281 ? 20.063 -11.126 -31.301 1.00 91.62 281 CYS A N 1
ATOM 2138 C CA . CYS A 1 281 ? 21.271 -10.604 -31.929 1.00 91.62 281 CYS A CA 1
ATOM 2139 C C . CYS A 1 281 ? 22.537 -10.974 -31.152 1.00 91.62 281 CYS A C 1
ATOM 2141 O O . CYS A 1 281 ? 23.573 -11.204 -31.778 1.00 91.62 281 CYS A O 1
ATOM 2143 N N . PHE A 1 282 ? 22.447 -11.062 -29.825 1.00 85.56 282 PHE A N 1
ATOM 2144 C CA . PHE A 1 282 ? 23.534 -11.471 -28.945 1.00 85.56 282 PHE A CA 1
ATOM 2145 C C . PHE A 1 282 ? 23.870 -12.957 -29.130 1.00 85.56 282 PHE A C 1
ATOM 2147 O O . PHE A 1 282 ? 25.026 -13.313 -29.366 1.00 85.56 282 PHE A O 1
ATOM 2154 N N . SER A 1 283 ? 22.859 -13.829 -29.144 1.00 80.62 283 SER A N 1
ATOM 2155 C CA . SER A 1 283 ? 23.042 -15.277 -29.299 1.00 80.62 283 SER A CA 1
ATOM 2156 C C . SER A 1 283 ? 23.520 -15.674 -30.696 1.00 80.62 283 SER A C 1
ATOM 2158 O O . SER A 1 283 ? 24.402 -16.522 -30.815 1.00 80.62 283 SER A O 1
ATOM 2160 N N . ARG A 1 284 ? 23.059 -14.994 -31.757 1.00 66.50 284 ARG A N 1
ATOM 2161 C CA . ARG A 1 284 ? 23.607 -15.180 -33.116 1.00 66.50 284 ARG A CA 1
ATOM 2162 C C . ARG A 1 284 ? 25.061 -14.707 -33.261 1.00 66.50 284 ARG A C 1
ATOM 2164 O O . ARG A 1 284 ? 25.738 -15.131 -34.191 1.00 66.50 284 ARG A O 1
ATOM 2171 N N . GLY A 1 285 ? 25.562 -13.867 -32.351 1.00 56.59 285 GLY A N 1
ATOM 2172 C CA . GLY A 1 285 ? 26.973 -13.465 -32.292 1.00 56.59 285 GLY A CA 1
ATOM 2173 C C . GLY A 1 285 ? 27.916 -14.561 -31.776 1.00 56.59 285 GLY A C 1
ATOM 2174 O O . GLY A 1 285 ? 29.108 -14.522 -32.068 1.00 56.59 285 GLY A O 1
ATOM 2175 N N . ARG A 1 286 ? 27.397 -15.578 -31.069 1.00 54.22 286 ARG A N 1
ATOM 2176 C CA . ARG A 1 286 ? 28.187 -16.734 -30.600 1.00 54.22 286 ARG A CA 1
ATOM 2177 C C . ARG A 1 286 ? 28.448 -17.788 -31.687 1.00 54.22 286 ARG A C 1
ATOM 2179 O O . ARG A 1 286 ? 29.283 -18.660 -31.484 1.00 54.22 286 ARG A O 1
ATOM 2186 N N . GLY A 1 287 ? 27.795 -17.681 -32.848 1.00 48.12 287 GLY A N 1
ATOM 2187 C CA . GLY A 1 287 ? 27.967 -18.589 -33.992 1.00 48.12 287 GLY A CA 1
ATOM 2188 C C . GLY A 1 287 ? 29.097 -18.232 -34.968 1.00 48.12 287 GLY A C 1
ATOM 2189 O O . GLY A 1 287 ? 29.284 -18.949 -35.942 1.00 48.12 287 GLY A O 1
ATOM 2190 N N . LEU A 1 288 ? 29.858 -17.154 -34.737 1.00 49.53 288 LEU A N 1
ATOM 2191 C CA . LEU A 1 288 ? 30.936 -16.690 -35.635 1.00 49.53 288 LEU A CA 1
ATOM 2192 C C . LEU A 1 288 ? 32.356 -16.956 -35.095 1.00 49.53 288 LEU A C 1
ATOM 2194 O O . LEU A 1 288 ? 33.297 -16.235 -35.407 1.00 49.53 288 LEU A O 1
ATOM 2198 N N . LYS A 1 289 ? 32.537 -18.015 -34.298 1.00 44.50 289 LYS A N 1
ATOM 2199 C CA . LYS A 1 289 ? 33.863 -18.583 -33.992 1.00 44.50 289 LYS A CA 1
ATOM 2200 C C . LYS A 1 289 ? 33.870 -20.087 -34.245 1.00 44.50 289 LYS A C 1
ATOM 2202 O O . LYS A 1 289 ? 33.846 -20.876 -33.309 1.00 44.50 289 LYS A O 1
ATOM 2207 N N . LYS A 1 290 ? 33.858 -20.456 -35.523 1.00 44.22 290 LYS A N 1
ATOM 2208 C CA . LYS A 1 290 ? 34.395 -21.705 -36.092 1.00 44.22 290 LYS A CA 1
ATOM 2209 C C . LYS A 1 290 ? 34.210 -21.602 -37.603 1.00 44.22 290 LYS A C 1
ATOM 2211 O O . LYS A 1 290 ? 33.180 -22.025 -38.103 1.00 44.22 290 LYS A O 1
ATOM 2216 N N . LEU A 1 291 ? 35.150 -20.940 -38.274 1.00 41.31 291 LEU A N 1
ATOM 2217 C CA . LEU A 1 291 ? 35.511 -21.116 -39.688 1.00 41.31 291 LEU A CA 1
ATOM 2218 C C . LEU A 1 291 ? 36.611 -20.096 -40.023 1.00 41.31 291 LEU A C 1
ATOM 2220 O O . LEU A 1 291 ? 36.311 -18.987 -40.452 1.00 41.31 291 LEU A O 1
ATOM 2224 N N . SER A 1 292 ? 37.849 -20.502 -39.728 1.00 34.50 292 SER A N 1
ATOM 2225 C CA . SER A 1 292 ? 39.128 -20.232 -40.415 1.00 34.50 292 SER A CA 1
ATOM 2226 C C . SER A 1 292 ? 40.259 -20.328 -39.401 1.00 34.50 292 SER A C 1
ATOM 2228 O O . SER A 1 292 ? 40.303 -19.446 -38.511 1.00 34.50 292 SER A O 1
#